Protein AF-A0A2N2LMQ1-F1 (afdb_monomer_lite)

Structure (mmCIF, N/CA/C/O backbone):
data_AF-A0A2N2LMQ1-F1
#
_entry.id   AF-A0A2N2LMQ1-F1
#
loop_
_atom_site.group_PDB
_atom_site.id
_atom_site.type_symbol
_atom_site.label_atom_id
_atom_site.label_alt_id
_atom_site.label_comp_id
_atom_site.label_asym_id
_atom_site.label_entity_id
_atom_site.label_seq_id
_atom_site.pdbx_PDB_ins_code
_atom_site.Cartn_x
_atom_site.Cartn_y
_atom_site.Cartn_z
_atom_site.occupancy
_atom_site.B_iso_or_equiv
_atom_site.auth_seq_id
_atom_site.auth_comp_id
_atom_site.auth_asym_id
_atom_site.auth_atom_id
_atom_site.pdbx_PDB_model_num
ATOM 1 N N . MET A 1 1 ? -24.322 35.063 45.915 1.00 39.62 1 MET A N 1
ATOM 2 C CA . MET A 1 1 ? -24.929 35.175 44.571 1.00 39.62 1 MET A CA 1
ATOM 3 C C . MET A 1 1 ? -24.412 34.003 43.742 1.00 39.62 1 MET A C 1
ATOM 5 O O . MET A 1 1 ? -23.255 34.006 43.350 1.00 39.62 1 MET A O 1
ATOM 9 N N . ALA A 1 2 ? -25.192 32.924 43.642 1.00 39.09 2 ALA A N 1
ATOM 10 C CA . ALA A 1 2 ? -24.767 31.671 43.017 1.00 39.09 2 ALA A CA 1
ATOM 11 C C . ALA A 1 2 ? -25.052 31.715 41.509 1.00 39.09 2 ALA A C 1
ATOM 13 O O . ALA A 1 2 ? -26.176 32.018 41.110 1.00 39.09 2 ALA A O 1
ATOM 14 N N . MET A 1 3 ? -24.047 31.432 40.676 1.00 36.31 3 MET A N 1
ATOM 15 C CA . MET A 1 3 ? -24.236 31.355 39.226 1.00 36.31 3 MET A CA 1
ATOM 16 C C . MET A 1 3 ? -25.095 30.137 38.842 1.00 36.31 3 MET A C 1
ATOM 18 O O . MET A 1 3 ? -24.883 29.044 39.379 1.00 36.31 3 MET A O 1
ATOM 22 N N . PRO A 1 4 ? -26.033 30.283 37.891 1.00 51.38 4 PRO A N 1
ATOM 23 C CA . PRO A 1 4 ? -26.848 29.179 37.412 1.00 51.38 4 PRO A CA 1
ATOM 24 C C . PRO A 1 4 ? -26.005 28.214 36.568 1.00 51.38 4 PRO A C 1
ATOM 26 O O . PRO A 1 4 ? -25.196 28.625 35.734 1.00 51.38 4 PRO A O 1
ATOM 29 N N . ARG A 1 5 ? -26.209 26.908 36.782 1.00 42.94 5 ARG A N 1
ATOM 30 C CA . ARG A 1 5 ? -25.594 25.819 36.007 1.00 42.94 5 ARG A CA 1
ATOM 31 C C . ARG A 1 5 ? -26.057 25.901 34.549 1.00 42.94 5 ARG A C 1
ATOM 33 O O . ARG A 1 5 ? -27.100 25.362 34.186 1.00 42.94 5 ARG A O 1
ATOM 40 N N . GLY A 1 6 ? -25.267 26.600 33.740 1.00 42.44 6 GLY A N 1
ATOM 41 C CA . GLY A 1 6 ? -25.426 26.723 32.299 1.00 42.44 6 GLY A CA 1
ATOM 42 C C . GLY A 1 6 ? -25.372 25.361 31.615 1.00 42.44 6 GLY A C 1
ATOM 43 O O . GLY A 1 6 ? -24.420 24.593 31.746 1.00 42.44 6 GLY A O 1
ATOM 44 N N . THR A 1 7 ? -26.437 25.079 30.883 1.00 53.28 7 THR A N 1
ATOM 45 C CA . THR A 1 7 ? -26.617 23.970 29.960 1.00 53.28 7 THR A CA 1
ATOM 46 C C . THR A 1 7 ? -25.524 23.990 28.890 1.00 53.28 7 THR A C 1
ATOM 48 O O . THR A 1 7 ? -25.423 24.917 28.090 1.00 53.28 7 THR A O 1
ATOM 51 N N . LEU A 1 8 ? -24.684 22.952 28.868 1.00 44.94 8 LEU A N 1
ATOM 52 C CA . LEU A 1 8 ? -23.662 22.789 27.834 1.00 44.94 8 LEU A CA 1
ATOM 53 C C . LEU A 1 8 ? -24.310 22.748 26.431 1.00 44.94 8 LEU A C 1
ATOM 55 O O . LEU A 1 8 ? -25.364 22.121 26.262 1.00 44.94 8 LEU A O 1
ATOM 59 N N . PRO A 1 9 ? -23.687 23.359 25.403 1.00 43.19 9 PRO A N 1
ATOM 60 C CA . PRO A 1 9 ? -24.222 23.397 24.046 1.00 43.19 9 PRO A CA 1
ATOM 61 C C . PRO A 1 9 ? -24.54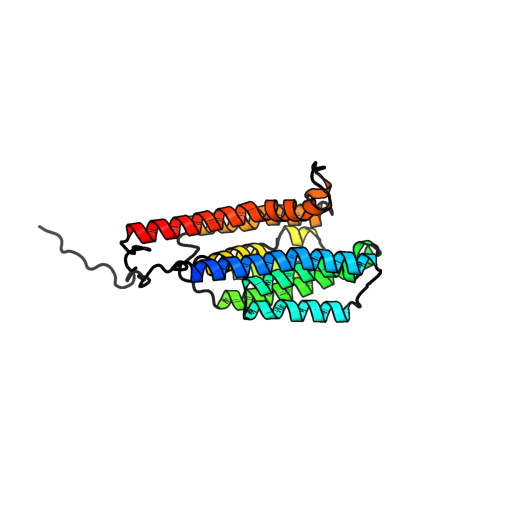0 22.001 23.494 1.00 43.19 9 PRO A C 1
ATOM 63 O O . PRO A 1 9 ? -23.696 21.104 23.454 1.00 43.19 9 PRO A O 1
ATOM 66 N N . ARG A 1 10 ? -25.755 21.848 22.957 1.00 49.38 10 ARG A N 1
ATOM 67 C CA . ARG A 1 10 ? -26.324 20.612 22.377 1.00 49.38 10 ARG A CA 1
ATOM 68 C C . ARG A 1 10 ? -25.488 19.982 21.241 1.00 49.38 10 ARG A C 1
ATOM 70 O O . ARG A 1 10 ? -25.758 18.850 20.848 1.00 49.38 10 ARG A O 1
ATOM 77 N N . ARG A 1 11 ? -24.470 20.688 20.727 1.00 45.06 11 ARG A N 1
ATOM 78 C CA . ARG A 1 11 ? -23.539 20.225 19.679 1.00 45.06 11 ARG A CA 1
ATOM 79 C C . ARG A 1 11 ? -22.426 19.292 20.176 1.00 45.06 11 ARG A C 1
ATOM 81 O O . ARG A 1 11 ? -21.803 18.641 19.348 1.00 45.06 11 ARG A O 1
ATOM 88 N N . TYR A 1 12 ? -22.242 19.140 21.489 1.00 43.81 12 TYR A N 1
ATOM 89 C CA . TYR A 1 12 ? -21.335 18.150 22.090 1.00 43.81 12 TYR A CA 1
ATOM 90 C C . TYR A 1 12 ? -22.097 16.989 22.739 1.00 43.81 12 TYR A C 1
ATOM 92 O O . TYR A 1 12 ? -21.730 16.488 23.802 1.00 43.81 12 TYR A O 1
ATOM 100 N N . ARG A 1 13 ? -23.174 16.509 22.099 1.00 42.56 13 ARG A N 1
ATOM 101 C CA . ARG A 1 13 ? -23.714 15.188 22.439 1.00 42.56 13 ARG A CA 1
ATOM 102 C C . ARG A 1 13 ? -22.699 14.153 21.962 1.00 42.56 13 ARG A C 1
ATOM 104 O O . ARG A 1 13 ? -22.744 13.694 20.825 1.00 42.56 13 ARG A O 1
ATOM 111 N N . ALA A 1 14 ? -21.742 13.875 22.844 1.00 45.28 14 ALA A N 1
ATOM 112 C CA . ALA A 1 14 ? -20.710 12.873 22.695 1.00 45.28 14 ALA A CA 1
ATOM 113 C C . ALA A 1 14 ? -21.329 11.610 22.099 1.00 45.28 14 ALA A C 1
ATOM 115 O O . ALA A 1 14 ? -22.209 10.984 22.698 1.00 45.28 14 ALA A O 1
ATOM 116 N N . TRP A 1 15 ? -20.884 11.267 20.895 1.00 44.03 15 TRP A N 1
ATOM 117 C CA . TRP A 1 15 ? -21.116 9.962 20.314 1.00 44.03 15 TRP A CA 1
ATOM 118 C C . TRP A 1 15 ? -20.578 8.929 21.311 1.00 44.03 15 TRP A C 1
ATOM 120 O O . TRP A 1 15 ? -19.372 8.750 21.451 1.00 44.03 15 TRP A O 1
ATOM 130 N N . ARG A 1 16 ? -21.477 8.310 22.084 1.00 41.66 16 ARG A N 1
ATOM 131 C CA . ARG A 1 16 ? -21.166 7.148 22.916 1.00 41.66 16 ARG A CA 1
ATOM 132 C C . ARG A 1 16 ? -21.384 5.917 22.038 1.00 41.66 16 ARG A C 1
ATOM 134 O O . ARG A 1 16 ? -22.543 5.553 21.820 1.00 41.66 16 ARG A O 1
ATOM 141 N N . PRO A 1 17 ? -20.332 5.263 21.515 1.00 45.66 17 PRO A N 1
ATOM 142 C CA . PRO A 1 17 ? -20.508 3.956 20.908 1.00 45.66 17 PRO A CA 1
ATOM 143 C C . PRO A 1 17 ? -21.077 3.023 21.978 1.00 45.66 17 PRO A C 1
ATOM 145 O O . PRO A 1 17 ? -20.541 2.914 23.081 1.00 45.66 17 PRO A O 1
ATOM 148 N N . LYS A 1 18 ? -22.207 2.384 21.664 1.00 47.41 18 LYS A N 1
ATOM 149 C CA . LYS A 1 18 ? -23.033 1.636 22.624 1.00 47.41 18 LYS A CA 1
ATOM 150 C C . LYS A 1 18 ? -22.366 0.378 23.209 1.00 47.41 18 LYS A C 1
ATOM 152 O O . LYS A 1 18 ? -23.005 -0.283 24.012 1.00 47.41 18 LYS A O 1
ATOM 157 N N . ARG A 1 19 ? -21.129 0.032 22.827 1.00 48.66 19 ARG A N 1
ATOM 158 C CA . ARG A 1 19 ? -20.250 -1.004 23.417 1.00 48.66 19 ARG A CA 1
ATOM 159 C C . ARG A 1 19 ? -18.901 -0.953 22.684 1.00 48.66 19 ARG A C 1
ATOM 161 O O . ARG A 1 19 ? -18.910 -0.848 21.460 1.00 48.66 19 ARG A O 1
ATOM 168 N N . SER A 1 20 ? -17.782 -1.070 23.397 1.00 49.16 20 SER A N 1
ATOM 169 C CA . SER A 1 20 ? -16.502 -1.464 22.789 1.00 49.16 20 SER A CA 1
ATOM 170 C C . SER A 1 20 ? -16.582 -2.945 22.414 1.00 49.16 20 SER A C 1
ATOM 172 O O . SER A 1 20 ? -17.116 -3.768 23.172 1.00 49.16 20 SER A O 1
ATOM 174 N N . GLN A 1 21 ? -16.154 -3.295 21.205 1.00 61.69 21 GLN A N 1
ATOM 175 C CA . GLN A 1 21 ? -16.404 -4.625 20.636 1.00 61.69 21 GLN A CA 1
ATOM 176 C C . GLN A 1 21 ? -15.192 -5.146 19.871 1.00 61.69 21 GLN A C 1
ATOM 178 O O . GLN A 1 21 ? -15.259 -5.426 18.676 1.00 61.69 21 GLN A O 1
ATOM 183 N N . PHE A 1 22 ? -14.083 -5.299 20.590 1.00 64.69 22 PHE A N 1
ATOM 184 C CA . PHE A 1 22 ? -13.036 -6.229 20.176 1.00 64.69 22 PHE A CA 1
ATOM 185 C C . PHE A 1 22 ? -13.638 -7.621 19.913 1.00 64.69 22 PHE A C 1
ATOM 187 O O . PHE A 1 22 ? -14.673 -7.936 20.513 1.00 64.69 22 PHE A O 1
ATOM 194 N N . PRO A 1 23 ? -13.017 -8.453 19.054 1.00 69.38 23 PRO A N 1
ATOM 195 C CA . PRO A 1 23 ? -13.392 -9.854 18.888 1.00 69.38 23 PRO A CA 1
ATOM 196 C C . PRO A 1 23 ? -13.606 -10.503 20.263 1.00 69.38 23 PRO A C 1
ATOM 198 O O . PRO A 1 23 ? -12.702 -10.499 21.103 1.00 69.38 23 PRO A O 1
ATOM 201 N N . ARG A 1 24 ? -14.831 -10.977 20.528 1.00 69.25 24 ARG A N 1
ATOM 202 C CA . ARG A 1 24 ? -15.208 -11.568 21.820 1.00 69.25 24 ARG A CA 1
ATOM 203 C C . ARG A 1 24 ? -15.210 -13.084 21.716 1.00 69.25 24 ARG A C 1
ATOM 205 O O . ARG A 1 24 ? -15.784 -13.641 20.781 1.00 69.25 24 ARG A O 1
ATOM 212 N N . GLY A 1 25 ? -14.602 -13.727 22.706 1.00 72.38 25 GLY A N 1
ATOM 213 C CA . GLY A 1 25 ? -14.515 -15.178 22.791 1.00 72.38 25 GLY A CA 1
ATOM 214 C C . GLY A 1 25 ? -13.516 -15.795 21.811 1.00 72.38 25 GLY A C 1
ATOM 215 O O . GLY A 1 25 ? -13.051 -15.170 20.855 1.00 72.38 25 GLY A O 1
ATOM 216 N N . PHE A 1 26 ? -13.199 -17.061 22.064 1.00 77.25 26 PHE A N 1
ATOM 217 C CA . PHE A 1 26 ? -12.217 -17.834 21.307 1.00 77.25 26 PHE A CA 1
ATOM 218 C C . PHE A 1 26 ? -12.509 -17.859 19.799 1.00 77.25 26 PHE A C 1
ATOM 220 O O . PHE A 1 26 ? -11.610 -17.634 18.999 1.00 77.25 26 PHE A O 1
ATOM 227 N N . ARG A 1 27 ? -13.777 -18.038 19.396 1.00 81.38 27 ARG A N 1
ATOM 228 C CA . ARG A 1 27 ? -14.176 -18.150 17.978 1.00 81.38 27 ARG A CA 1
ATOM 229 C C . ARG A 1 27 ? -13.841 -16.908 17.147 1.00 81.38 27 ARG A C 1
ATOM 231 O O . ARG A 1 27 ? -13.409 -17.036 16.007 1.00 81.38 27 ARG A O 1
ATOM 238 N N . ALA A 1 28 ? -14.029 -15.711 17.702 1.00 81.06 28 ALA A N 1
ATOM 239 C CA . ALA A 1 28 ? -13.753 -14.474 16.977 1.00 81.06 28 ALA A CA 1
ATOM 240 C C . ALA A 1 28 ? -12.240 -14.255 16.797 1.00 81.06 28 ALA A C 1
ATOM 242 O O . ALA A 1 28 ? -11.802 -13.821 15.734 1.00 81.06 28 ALA A O 1
ATOM 243 N N . TRP A 1 29 ? -11.442 -14.610 17.809 1.00 84.25 29 TRP A N 1
ATOM 244 C CA . TRP A 1 29 ? -9.980 -14.598 17.719 1.00 84.25 29 TRP A CA 1
ATOM 245 C C . TRP A 1 29 ? -9.434 -15.679 16.794 1.00 84.25 29 TRP A C 1
ATOM 247 O O . TRP A 1 29 ? -8.528 -15.392 16.018 1.00 84.25 29 TRP A O 1
ATOM 257 N N . ALA A 1 30 ? -10.022 -16.876 16.817 1.00 85.50 30 ALA A N 1
ATOM 258 C CA . ALA A 1 30 ? -9.693 -17.948 15.889 1.00 85.50 30 ALA A CA 1
ATOM 259 C C . ALA A 1 30 ? -9.911 -17.495 14.440 1.00 85.50 30 ALA A C 1
ATOM 261 O O . ALA A 1 30 ? -9.013 -17.649 13.626 1.00 85.50 30 ALA A O 1
ATOM 262 N N . LEU A 1 31 ? -11.033 -16.831 14.132 1.00 86.56 31 LEU A N 1
ATOM 263 C CA . LEU A 1 31 ? -11.287 -16.297 12.790 1.00 86.56 31 LEU A CA 1
ATOM 264 C C . LEU A 1 31 ? -10.241 -15.257 12.361 1.00 86.56 31 LEU A C 1
ATOM 266 O O . LEU A 1 31 ? -9.763 -15.301 11.230 1.00 86.56 31 LEU A O 1
ATOM 270 N N . VAL A 1 32 ? -9.886 -14.318 13.244 1.00 86.88 32 VAL A N 1
ATOM 271 C CA . VAL A 1 32 ? -8.835 -13.327 12.960 1.00 86.88 32 VAL A CA 1
ATOM 272 C C . VAL A 1 32 ? -7.504 -14.029 12.686 1.00 86.88 32 VAL A C 1
ATOM 274 O O . VAL A 1 32 ? -6.871 -13.739 11.675 1.00 86.88 32 VAL A O 1
ATOM 277 N N . ALA A 1 33 ? -7.115 -14.981 13.538 1.00 88.25 33 ALA A N 1
ATOM 278 C CA . ALA A 1 33 ? -5.894 -15.759 13.367 1.00 88.25 33 ALA A CA 1
ATOM 279 C C . ALA A 1 33 ? -5.897 -16.524 12.037 1.00 88.25 33 ALA A C 1
ATOM 281 O O . ALA A 1 33 ? -4.954 -16.384 11.269 1.00 88.25 33 ALA A O 1
ATOM 282 N N . THR A 1 34 ? -6.983 -17.231 11.707 1.00 89.62 34 THR A N 1
ATOM 283 C CA . THR A 1 34 ? -7.129 -17.947 10.433 1.00 89.62 34 THR A CA 1
ATOM 284 C C . THR A 1 34 ? -6.954 -17.018 9.234 1.00 89.62 34 THR A C 1
ATOM 286 O O . THR A 1 34 ? -6.239 -17.375 8.304 1.00 89.62 34 THR A O 1
ATOM 289 N N . ARG A 1 35 ? -7.545 -15.815 9.248 1.00 89.44 35 ARG A N 1
ATOM 290 C CA . ARG A 1 35 ? -7.379 -14.840 8.154 1.00 89.44 35 ARG A CA 1
ATOM 291 C C . ARG A 1 35 ? -5.916 -14.436 7.973 1.00 89.44 35 ARG A C 1
ATOM 293 O O . ARG A 1 35 ? -5.414 -14.489 6.855 1.00 89.44 35 ARG A O 1
ATOM 300 N N . PHE A 1 36 ? -5.219 -14.098 9.059 1.00 89.06 36 PHE A N 1
ATOM 301 C CA . PHE A 1 36 ? -3.792 -13.769 8.994 1.00 89.06 36 PHE A CA 1
ATOM 302 C C . PHE A 1 36 ? -2.939 -14.959 8.548 1.00 89.06 36 PHE A C 1
ATOM 304 O O . PHE A 1 36 ? -2.043 -14.780 7.731 1.00 89.06 36 PHE A O 1
ATOM 311 N N . THR A 1 37 ? -3.229 -16.172 9.022 1.00 89.19 37 THR A N 1
ATOM 312 C CA . THR A 1 37 ? -2.523 -17.386 8.591 1.00 89.19 37 THR A CA 1
ATOM 313 C C . THR A 1 37 ? -2.699 -17.635 7.098 1.00 89.19 37 THR A C 1
ATOM 315 O O . THR A 1 37 ? -1.714 -17.896 6.418 1.00 89.19 37 THR A O 1
ATOM 318 N N . LEU A 1 38 ? -3.921 -17.520 6.568 1.00 90.00 38 LEU A N 1
ATOM 319 C CA . LEU A 1 38 ? -4.181 -17.697 5.137 1.00 90.00 38 LEU A CA 1
ATOM 320 C C . LEU A 1 38 ? -3.455 -16.649 4.294 1.00 90.00 38 LEU A C 1
ATOM 322 O O . LEU A 1 38 ? -2.883 -16.996 3.267 1.00 90.00 38 LEU A O 1
ATOM 326 N N . VAL A 1 39 ? -3.430 -15.395 4.749 1.00 88.69 39 VAL A N 1
ATOM 327 C CA . VAL A 1 39 ? -2.647 -14.333 4.109 1.00 88.69 39 VAL A CA 1
ATOM 328 C C . VAL A 1 39 ? -1.165 -14.688 4.108 1.00 88.69 39 VAL A C 1
ATOM 330 O O . VAL A 1 39 ? -0.564 -14.713 3.048 1.00 88.69 39 VAL A O 1
ATOM 333 N N . ILE A 1 40 ? -0.576 -15.021 5.258 1.00 87.31 40 ILE A N 1
ATOM 334 C CA . ILE A 1 40 ? 0.853 -15.361 5.353 1.00 87.31 40 ILE A CA 1
ATOM 335 C C . ILE A 1 40 ? 1.194 -16.555 4.455 1.00 87.31 40 ILE A C 1
ATOM 337 O O . ILE A 1 40 ? 2.200 -16.527 3.750 1.00 87.31 40 ILE A O 1
ATOM 341 N N . MET A 1 41 ? 0.340 -17.582 4.442 1.00 87.50 41 MET A N 1
ATOM 342 C CA . MET A 1 41 ? 0.492 -18.728 3.548 1.00 87.50 41 MET A CA 1
ATOM 343 C C . MET A 1 41 ? 0.437 -18.307 2.081 1.00 87.50 41 MET A C 1
ATOM 345 O O . MET A 1 41 ? 1.270 -18.765 1.310 1.00 87.50 41 MET A O 1
ATOM 349 N N . LEU A 1 42 ? -0.485 -17.419 1.697 1.00 88.06 42 LEU A N 1
ATOM 350 C CA . LEU A 1 42 ? -0.553 -16.866 0.344 1.00 88.06 42 LEU A CA 1
ATOM 351 C C . LEU A 1 42 ? 0.746 -16.143 -0.035 1.00 88.06 42 LEU A C 1
ATOM 353 O O . LEU A 1 42 ? 1.254 -16.403 -1.120 1.00 88.06 42 LEU A O 1
ATOM 357 N N . LEU A 1 43 ? 1.298 -15.299 0.848 1.00 85.38 43 LEU A N 1
ATOM 358 C CA . LEU A 1 43 ? 2.552 -14.577 0.578 1.00 85.38 43 LEU A CA 1
ATOM 359 C C . LEU A 1 43 ? 3.706 -15.566 0.346 1.00 85.38 43 LEU A C 1
ATOM 361 O O . LEU A 1 43 ? 4.389 -15.522 -0.672 1.00 85.38 43 LEU A O 1
ATOM 365 N N . ILE A 1 44 ? 3.891 -16.514 1.273 1.00 85.38 44 ILE A N 1
ATOM 366 C CA . ILE A 1 44 ? 5.012 -17.463 1.230 1.00 85.38 44 ILE A CA 1
ATOM 367 C C . ILE A 1 44 ? 4.873 -18.424 0.049 1.00 85.38 44 ILE A C 1
ATOM 369 O O . ILE A 1 44 ? 5.826 -18.632 -0.697 1.00 85.38 44 ILE A O 1
ATOM 373 N N . VAL A 1 45 ? 3.705 -19.047 -0.114 1.00 87.50 45 VAL A N 1
ATOM 374 C CA . VAL A 1 45 ? 3.477 -20.037 -1.174 1.00 87.50 45 VAL A CA 1
ATOM 375 C C . VAL A 1 45 ? 3.475 -19.360 -2.539 1.00 87.50 45 VAL A C 1
ATOM 377 O O . VAL A 1 45 ? 4.070 -19.891 -3.472 1.00 87.50 45 VAL A O 1
ATOM 380 N N . GLY A 1 46 ? 2.858 -18.185 -2.651 1.00 86.88 46 GLY A N 1
ATOM 381 C CA . GLY A 1 46 ? 2.813 -17.416 -3.886 1.00 86.88 46 GLY A CA 1
ATOM 382 C C . GLY A 1 46 ? 4.205 -17.018 -4.375 1.00 86.88 46 GLY A C 1
ATOM 383 O O . GLY A 1 46 ? 4.535 -17.310 -5.522 1.00 86.88 46 GLY A O 1
ATOM 384 N N . ASP A 1 47 ? 5.065 -16.501 -3.489 1.00 85.19 47 ASP A N 1
ATOM 385 C CA . ASP A 1 47 ? 6.467 -16.203 -3.817 1.00 85.19 47 ASP A CA 1
ATOM 386 C C . ASP A 1 47 ? 7.219 -17.440 -4.319 1.00 85.19 47 ASP A C 1
ATOM 388 O O . ASP A 1 47 ? 7.959 -17.379 -5.303 1.00 85.19 47 ASP A O 1
ATOM 392 N N . ARG A 1 48 ? 7.010 -18.595 -3.677 1.00 85.50 48 ARG A N 1
ATOM 393 C CA . ARG A 1 48 ? 7.661 -19.855 -4.068 1.00 85.50 48 ARG A CA 1
ATOM 394 C C . ARG A 1 48 ? 7.177 -20.358 -5.422 1.00 85.50 48 ARG A C 1
ATOM 396 O O . ARG A 1 48 ? 7.994 -20.829 -6.210 1.00 85.50 48 ARG A O 1
ATOM 403 N N . ILE A 1 49 ? 5.878 -20.256 -5.693 1.00 87.19 49 ILE A N 1
ATOM 404 C CA . ILE A 1 49 ? 5.301 -20.635 -6.983 1.00 87.19 49 ILE A CA 1
ATOM 405 C C . ILE A 1 49 ? 5.813 -19.694 -8.074 1.00 87.19 49 ILE A C 1
ATOM 407 O O . ILE A 1 49 ? 6.306 -20.176 -9.089 1.00 87.19 49 ILE A O 1
ATOM 411 N N . ALA A 1 50 ? 5.762 -18.377 -7.863 1.00 85.38 50 ALA A N 1
ATOM 412 C CA . ALA A 1 50 ? 6.225 -17.398 -8.843 1.00 85.38 50 ALA A CA 1
ATOM 413 C C . ALA A 1 50 ? 7.716 -17.589 -9.172 1.00 85.38 50 ALA A C 1
ATOM 415 O O . ALA A 1 50 ? 8.083 -17.665 -10.347 1.00 85.38 50 ALA A O 1
ATOM 416 N N . ALA A 1 51 ? 8.565 -17.759 -8.154 1.00 82.19 51 ALA A N 1
ATOM 417 C CA . ALA A 1 51 ? 9.989 -18.030 -8.343 1.00 82.19 51 ALA A CA 1
ATOM 418 C C . ALA A 1 51 ? 10.240 -19.375 -9.049 1.00 82.19 51 ALA A C 1
ATOM 420 O O . ALA A 1 51 ? 11.071 -19.451 -9.953 1.00 82.19 51 ALA A O 1
ATOM 421 N N . GLY A 1 52 ? 9.509 -20.428 -8.667 1.00 85.12 52 GLY A N 1
ATOM 422 C CA . GLY A 1 52 ? 9.629 -21.760 -9.264 1.00 85.12 52 GLY A CA 1
ATOM 423 C C . GLY A 1 52 ? 9.177 -21.820 -10.725 1.00 85.12 52 GLY A C 1
ATOM 424 O O . GLY A 1 52 ? 9.816 -22.481 -11.535 1.00 85.12 52 GLY A O 1
ATOM 425 N N . LEU A 1 53 ? 8.111 -21.106 -11.086 1.00 86.69 53 LEU A N 1
ATOM 426 C CA . LEU A 1 53 ? 7.672 -20.987 -12.478 1.00 86.69 53 LEU A CA 1
ATOM 427 C C . LEU A 1 53 ? 8.703 -20.213 -13.306 1.00 86.69 53 LEU A C 1
ATOM 429 O O . LEU A 1 53 ? 9.085 -20.647 -14.391 1.00 86.69 53 LEU A O 1
ATOM 433 N N . THR A 1 54 ? 9.208 -1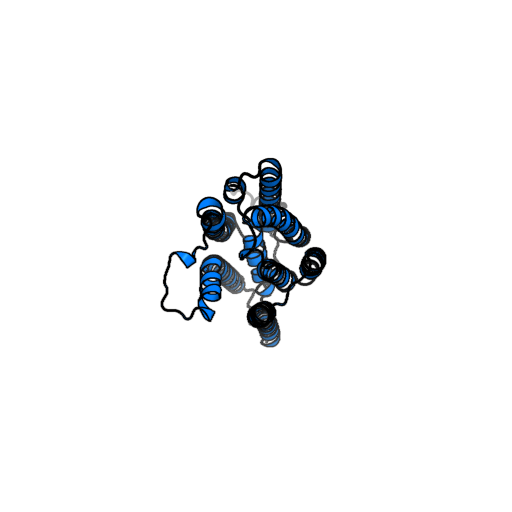9.102 -12.769 1.00 83.56 54 THR A N 1
ATOM 434 C CA . THR A 1 54 ? 10.200 -18.267 -13.462 1.00 83.56 54 THR A CA 1
ATOM 435 C C . THR A 1 54 ? 11.504 -19.031 -13.710 1.00 83.56 54 THR A C 1
ATOM 437 O O . THR A 1 54 ? 12.060 -18.955 -14.803 1.00 83.56 54 THR A O 1
ATOM 440 N N . SER A 1 55 ? 11.972 -19.840 -12.749 1.00 83.94 55 SER A N 1
ATOM 441 C CA . SER A 1 55 ? 13.180 -20.665 -12.927 1.00 83.94 55 SER A CA 1
ATOM 442 C C . SER A 1 55 ? 13.017 -21.778 -13.969 1.00 83.94 55 SER A C 1
ATOM 444 O O . SER A 1 55 ? 14.007 -22.236 -14.534 1.00 83.94 55 SER A O 1
ATOM 446 N N . GLN A 1 56 ? 11.779 -22.171 -14.279 1.00 89.69 56 GLN A N 1
ATOM 447 C CA . GLN A 1 56 ? 11.440 -23.089 -15.372 1.00 89.69 56 GLN A CA 1
ATOM 448 C C . GLN A 1 56 ? 11.286 -22.377 -16.729 1.00 89.69 56 GLN A C 1
ATOM 450 O O . GLN A 1 56 ? 10.895 -23.002 -17.713 1.00 89.69 56 GLN A O 1
ATOM 455 N N . GLY A 1 57 ? 11.582 -21.075 -16.800 1.00 86.19 57 GLY A N 1
ATOM 456 C CA . GLY A 1 57 ? 11.453 -20.268 -18.013 1.00 86.19 57 GLY A CA 1
ATOM 457 C C . GLY A 1 57 ? 10.021 -19.823 -18.313 1.00 86.19 57 GLY A C 1
ATOM 458 O O . GLY A 1 57 ? 9.749 -19.367 -19.425 1.00 86.19 57 GLY A O 1
ATOM 459 N N . TRP A 1 58 ? 9.100 -19.951 -17.352 1.00 87.62 58 TRP A N 1
ATOM 460 C CA . TRP A 1 58 ? 7.733 -19.476 -17.523 1.00 87.62 58 TRP A CA 1
ATOM 461 C C . TRP A 1 58 ? 7.704 -17.951 -17.620 1.00 87.62 58 TRP A C 1
ATOM 463 O O . TRP A 1 58 ? 8.276 -17.249 -16.786 1.00 87.62 58 TRP A O 1
ATOM 473 N N . ARG A 1 59 ? 7.018 -17.446 -18.645 1.00 90.56 59 ARG A N 1
ATOM 474 C CA . ARG A 1 59 ? 6.844 -16.018 -18.908 1.00 90.56 59 ARG A CA 1
ATOM 475 C C . ARG A 1 59 ? 5.404 -15.757 -19.316 1.00 90.56 59 ARG A C 1
ATOM 477 O O . ARG A 1 59 ? 4.792 -16.587 -19.988 1.00 90.56 59 ARG A O 1
ATOM 484 N N . MET A 1 60 ? 4.888 -14.595 -18.940 1.00 91.38 60 MET A N 1
ATOM 485 C CA . MET A 1 60 ? 3.570 -14.132 -19.368 1.00 91.38 60 MET A CA 1
ATOM 486 C C . MET A 1 60 ? 3.704 -13.021 -20.401 1.00 91.38 60 MET A C 1
ATOM 488 O O . MET A 1 60 ? 4.660 -12.245 -20.379 1.00 91.38 60 MET A O 1
ATOM 492 N N . ASP A 1 61 ? 2.725 -12.915 -21.296 1.00 93.25 61 ASP A N 1
ATOM 493 C CA . ASP A 1 61 ? 2.581 -11.714 -22.104 1.00 93.25 61 ASP A CA 1
ATOM 494 C C . ASP A 1 61 ? 2.069 -10.547 -21.246 1.00 93.25 61 ASP A C 1
ATOM 496 O O . ASP A 1 61 ? 1.360 -10.726 -20.252 1.00 93.25 61 ASP A O 1
ATOM 500 N N . GLN A 1 62 ? 2.414 -9.325 -21.649 1.00 93.00 62 GLN A N 1
ATOM 501 C CA . GLN A 1 62 ? 2.054 -8.118 -20.907 1.00 93.00 62 GLN A CA 1
ATOM 502 C C . GLN A 1 62 ? 0.534 -7.930 -20.774 1.00 93.00 62 GLN A C 1
ATOM 504 O O . GLN A 1 62 ? 0.072 -7.438 -19.747 1.00 93.00 62 GLN A O 1
ATOM 509 N N . GLY A 1 63 ? -0.256 -8.347 -21.768 1.00 95.06 63 GLY A N 1
ATOM 510 C CA . GLY A 1 63 ? -1.715 -8.250 -21.724 1.00 95.06 63 GLY A CA 1
ATOM 511 C C . GLY A 1 63 ? -2.320 -9.153 -20.651 1.00 95.06 63 GLY A C 1
ATOM 512 O O . GLY A 1 63 ? -3.146 -8.701 -19.854 1.00 95.06 63 GLY A O 1
ATOM 513 N N . ALA A 1 64 ? -1.870 -10.404 -20.569 1.00 95.12 64 ALA A N 1
ATOM 514 C CA . ALA A 1 64 ? -2.289 -11.328 -19.523 1.00 95.12 64 ALA A CA 1
ATOM 515 C C . ALA A 1 64 ? -1.896 -10.824 -18.128 1.00 95.12 64 ALA A C 1
ATOM 517 O O . ALA A 1 64 ? -2.711 -10.893 -17.208 1.00 95.12 64 ALA A O 1
ATOM 518 N N . VAL A 1 65 ? -0.702 -10.243 -17.974 1.00 95.62 65 VAL A N 1
ATOM 519 C CA . VAL A 1 65 ? -0.280 -9.621 -16.709 1.00 95.62 65 VAL A CA 1
ATOM 520 C C . VAL A 1 65 ? -1.204 -8.466 -16.313 1.00 95.62 65 VAL A C 1
ATOM 522 O O . VAL A 1 65 ? -1.644 -8.417 -15.165 1.00 95.62 65 VAL A O 1
ATOM 525 N N . VAL A 1 66 ? -1.570 -7.578 -17.250 1.00 97.31 66 VAL A N 1
ATOM 526 C CA . VAL A 1 66 ? -2.545 -6.498 -16.993 1.00 97.31 66 VAL A CA 1
ATOM 527 C C . VAL A 1 66 ? -3.864 -7.074 -16.481 1.00 97.31 66 VAL A C 1
ATOM 529 O O . VAL A 1 66 ? -4.393 -6.604 -15.473 1.00 97.31 66 VAL A O 1
ATOM 532 N N . VAL A 1 67 ? -4.395 -8.102 -17.150 1.00 97.50 67 VAL A N 1
ATOM 533 C CA . VAL A 1 67 ? -5.653 -8.747 -16.747 1.00 97.50 67 VAL A CA 1
ATOM 534 C C . VAL A 1 67 ? -5.534 -9.317 -15.338 1.00 97.50 67 VAL A C 1
ATOM 536 O O . VAL A 1 67 ? -6.409 -9.069 -14.508 1.00 97.50 67 VAL A O 1
ATOM 539 N N . VAL A 1 68 ? -4.445 -10.027 -15.038 1.00 96.56 68 VAL A N 1
ATOM 540 C CA . VAL A 1 68 ? -4.210 -10.589 -13.706 1.00 96.56 68 VAL A CA 1
ATOM 541 C C . VAL A 1 68 ? -4.129 -9.477 -12.655 1.00 96.56 68 VAL A C 1
ATOM 543 O O . VAL A 1 68 ? -4.856 -9.566 -11.670 1.00 96.56 68 VAL A O 1
ATOM 546 N N . ARG A 1 69 ? -3.363 -8.399 -12.883 1.00 97.12 69 ARG A N 1
ATOM 547 C CA . ARG A 1 69 ? -3.252 -7.253 -11.954 1.00 97.12 69 ARG A CA 1
ATOM 548 C C . ARG A 1 69 ? -4.582 -6.551 -11.702 1.00 97.12 69 ARG A C 1
ATOM 550 O O . ARG A 1 69 ? -4.908 -6.216 -10.563 1.00 97.12 69 ARG A O 1
ATOM 557 N N . VAL A 1 70 ? -5.383 -6.349 -12.746 1.00 97.69 70 VAL A N 1
ATOM 558 C CA . VAL A 1 70 ? -6.710 -5.739 -12.610 1.00 97.69 70 VAL A CA 1
ATOM 559 C C . VAL A 1 70 ? -7.633 -6.648 -11.804 1.00 97.69 70 VAL A C 1
ATOM 561 O O . VAL A 1 70 ? -8.259 -6.191 -10.848 1.00 97.69 70 VAL A O 1
ATOM 564 N N . LEU A 1 71 ? -7.704 -7.935 -12.151 1.00 97.81 71 LEU A N 1
ATOM 565 C CA . LEU A 1 71 ? -8.595 -8.885 -11.487 1.00 97.81 71 LEU A CA 1
ATOM 566 C C . LEU A 1 71 ? -8.221 -9.107 -10.021 1.00 97.81 71 LEU A C 1
ATOM 568 O O . LEU A 1 71 ? -9.117 -9.200 -9.183 1.00 97.81 71 LEU A O 1
ATOM 572 N N . THR A 1 72 ? -6.930 -9.158 -9.690 1.00 96.62 72 THR A N 1
ATOM 573 C CA . THR A 1 72 ? -6.453 -9.388 -8.317 1.00 96.62 72 THR A CA 1
ATOM 574 C C . THR A 1 72 ? -6.630 -8.168 -7.416 1.00 96.62 72 THR A C 1
ATOM 576 O O . THR A 1 72 ? -6.766 -8.333 -6.204 1.00 96.62 72 THR A O 1
ATOM 579 N N . ALA A 1 73 ? -6.752 -6.963 -7.984 1.00 97.88 73 ALA A N 1
ATOM 580 C CA . ALA A 1 73 ? -7.101 -5.756 -7.237 1.00 97.88 73 ALA A CA 1
ATOM 581 C C . ALA A 1 73 ? -8.582 -5.706 -6.812 1.00 97.88 73 ALA A C 1
ATOM 583 O O . ALA A 1 73 ? -8.894 -5.198 -5.730 1.00 97.88 73 ALA A O 1
ATOM 584 N N . LEU A 1 74 ? -9.509 -6.254 -7.611 1.00 98.12 74 LEU A N 1
ATOM 585 C CA . LEU A 1 74 ? -10.959 -6.191 -7.351 1.00 98.12 74 LEU A CA 1
ATOM 586 C C . LEU A 1 74 ? -11.412 -6.817 -6.015 1.00 98.12 74 LEU A C 1
ATOM 588 O O . LEU A 1 74 ? -12.278 -6.220 -5.363 1.00 98.12 74 LEU A O 1
ATOM 592 N N . PRO A 1 75 ? -10.857 -7.955 -5.543 1.00 97.38 75 PRO A N 1
ATOM 593 C CA . PRO A 1 75 ? -11.145 -8.506 -4.221 1.00 97.38 75 PRO A CA 1
ATOM 594 C C . PRO A 1 75 ? -11.038 -7.498 -3.073 1.00 97.38 75 PRO A C 1
ATOM 596 O O . PRO A 1 75 ? -11.789 -7.621 -2.102 1.00 97.38 75 PRO A O 1
ATOM 599 N N . THR A 1 76 ? -10.202 -6.459 -3.200 1.00 98.06 76 THR A N 1
ATOM 600 C CA . THR A 1 76 ? -10.076 -5.361 -2.223 1.00 98.06 76 THR A CA 1
ATOM 601 C C . THR A 1 76 ? -11.427 -4.719 -1.897 1.00 98.06 76 THR A C 1
ATOM 603 O O . THR A 1 76 ? -11.685 -4.353 -0.750 1.00 98.06 76 THR A O 1
ATOM 606 N N . LEU A 1 77 ? -12.350 -4.650 -2.865 1.00 97.38 77 LEU A N 1
ATOM 607 C CA . LEU A 1 77 ? -13.688 -4.076 -2.681 1.00 97.38 77 LEU A CA 1
ATOM 608 C C . LEU A 1 77 ? -14.528 -4.811 -1.629 1.00 97.38 77 LEU A C 1
ATOM 610 O O . LEU A 1 77 ? -15.387 -4.200 -0.982 1.00 97.38 77 LEU A O 1
ATOM 614 N N . ARG A 1 78 ? -14.310 -6.124 -1.481 1.00 95.19 78 ARG A N 1
ATOM 615 C CA . ARG A 1 78 ? -15.075 -6.995 -0.578 1.00 95.19 78 ARG A CA 1
ATOM 616 C C . ARG A 1 78 ? -14.275 -7.424 0.644 1.00 95.19 78 ARG A C 1
ATOM 618 O O . ARG A 1 78 ? -14.849 -7.484 1.737 1.00 95.19 78 ARG A O 1
ATOM 625 N N . PHE A 1 79 ? -12.991 -7.703 0.446 1.00 95.00 79 PHE A N 1
ATOM 626 C CA . PHE A 1 79 ? -12.025 -8.169 1.434 1.00 95.00 79 PHE A CA 1
ATOM 627 C C . PHE A 1 79 ? -10.826 -7.205 1.440 1.00 95.00 79 PHE A C 1
ATOM 629 O O . PHE A 1 79 ? -9.809 -7.491 0.816 1.00 95.00 79 PHE A O 1
ATOM 636 N N . PRO A 1 80 ? -10.935 -6.036 2.106 1.00 95.75 80 PRO A N 1
ATOM 637 C CA . PRO A 1 80 ? -9.947 -4.964 1.969 1.00 95.75 80 PRO A CA 1
ATOM 638 C C . PRO A 1 80 ? -8.519 -5.339 2.357 1.00 95.75 80 PRO A C 1
ATOM 640 O O . PRO A 1 80 ? -7.589 -4.817 1.765 1.00 95.75 80 PRO A O 1
ATOM 643 N N . LEU A 1 81 ? -8.338 -6.219 3.347 1.00 94.75 81 LEU A N 1
ATOM 644 C CA . LEU A 1 81 ? -7.007 -6.655 3.765 1.00 94.75 81 LEU A CA 1
ATOM 645 C C . LEU A 1 81 ? -6.438 -7.678 2.778 1.00 94.75 81 LEU A C 1
ATOM 647 O O . LEU A 1 81 ? -5.383 -7.455 2.199 1.00 94.75 81 LEU A O 1
ATOM 651 N N . GLU A 1 82 ? -7.146 -8.789 2.581 1.00 94.25 82 GLU A N 1
ATOM 652 C CA . GLU A 1 82 ? -6.679 -9.908 1.760 1.00 94.25 82 GLU A CA 1
ATOM 653 C C . GLU A 1 82 ? -6.536 -9.522 0.295 1.00 94.25 82 GLU A C 1
ATOM 655 O O . GLU A 1 82 ? -5.537 -9.850 -0.331 1.00 94.25 82 GLU A O 1
ATOM 660 N N . GLY A 1 83 ? -7.529 -8.812 -0.242 1.00 96.00 83 GLY A N 1
ATOM 661 C CA . GLY A 1 83 ? -7.527 -8.393 -1.635 1.00 96.00 83 GLY A CA 1
ATOM 662 C C . GLY A 1 83 ? -6.424 -7.390 -1.934 1.00 96.00 83 GLY A C 1
ATOM 663 O O . GLY A 1 83 ? -5.769 -7.509 -2.962 1.00 96.00 83 GLY A O 1
ATOM 664 N N . PHE A 1 84 ? -6.167 -6.451 -1.019 1.00 97.06 84 PHE A N 1
ATOM 665 C CA . PHE A 1 84 ? -5.102 -5.476 -1.229 1.00 97.06 84 PHE A CA 1
ATOM 666 C C . PHE A 1 84 ? -3.723 -6.124 -1.125 1.00 97.06 84 PHE A C 1
ATOM 668 O O . PHE A 1 84 ? -2.870 -5.860 -1.960 1.00 97.06 84 PHE A O 1
ATOM 675 N N . LEU A 1 85 ? -3.518 -7.030 -0.162 1.00 95.00 85 LEU A N 1
ATOM 676 C CA . LEU A 1 85 ? -2.273 -7.796 -0.076 1.00 95.00 85 LEU A CA 1
ATOM 677 C C . LEU A 1 85 ? -2.055 -8.680 -1.306 1.00 95.00 85 LEU A C 1
ATOM 679 O O . LEU A 1 85 ? -0.956 -8.691 -1.840 1.00 95.00 85 LEU A O 1
ATOM 683 N N . LEU A 1 86 ? -3.094 -9.358 -1.805 1.00 95.00 86 LEU A N 1
ATOM 684 C CA . LEU A 1 86 ? -3.001 -10.117 -3.054 1.00 95.00 86 LEU A CA 1
ATOM 685 C C . LEU A 1 86 ? -2.607 -9.217 -4.236 1.00 95.00 86 LEU A C 1
ATOM 687 O O . LEU A 1 86 ? -1.785 -9.619 -5.052 1.00 95.00 86 LEU A O 1
ATOM 691 N N . ALA A 1 87 ? -3.167 -8.008 -4.327 1.00 96.56 87 ALA A N 1
ATOM 692 C CA . ALA A 1 87 ? -2.816 -7.058 -5.378 1.00 96.56 87 ALA A CA 1
ATOM 693 C C . ALA A 1 87 ? -1.340 -6.629 -5.309 1.00 96.56 87 ALA A C 1
ATOM 695 O O . ALA A 1 87 ? -0.680 -6.604 -6.342 1.00 96.56 87 ALA A O 1
ATOM 696 N N . LEU A 1 88 ? -0.822 -6.347 -4.106 1.00 94.31 88 LEU A N 1
ATOM 697 C CA . LEU A 1 88 ? 0.589 -5.992 -3.886 1.00 94.31 88 LEU A CA 1
ATOM 698 C C . LEU A 1 88 ? 1.545 -7.150 -4.202 1.00 94.31 88 LEU A C 1
ATOM 700 O O . LEU A 1 88 ? 2.639 -6.942 -4.716 1.00 94.31 88 LEU A O 1
ATOM 704 N N . GLU A 1 89 ? 1.146 -8.383 -3.903 1.00 92.62 89 GLU A N 1
ATOM 705 C CA . GLU A 1 89 ? 1.964 -9.554 -4.224 1.00 92.62 89 GLU A CA 1
ATOM 706 C C . GLU A 1 89 ? 2.037 -9.812 -5.725 1.00 92.62 89 GLU A C 1
ATOM 708 O O . GLU A 1 89 ? 3.104 -10.086 -6.260 1.00 92.62 89 GLU A O 1
ATOM 713 N N . VAL A 1 90 ? 0.908 -9.685 -6.417 1.00 94.38 90 VAL A N 1
ATOM 714 C CA . VAL A 1 90 ? 0.844 -9.872 -7.869 1.00 94.38 90 VAL A CA 1
ATOM 715 C C . VAL A 1 90 ? 1.599 -8.765 -8.606 1.00 94.38 90 VAL A C 1
ATOM 717 O O . VAL A 1 90 ? 2.245 -9.056 -9.606 1.00 94.38 90 VAL A O 1
ATOM 720 N N . ASP A 1 91 ? 1.547 -7.531 -8.099 1.00 94.00 91 ASP A N 1
ATOM 721 C CA . ASP A 1 91 ? 2.411 -6.429 -8.534 1.00 94.00 91 ASP A CA 1
ATOM 722 C C . ASP A 1 91 ? 3.892 -6.826 -8.448 1.00 94.00 91 ASP A C 1
ATOM 724 O O . ASP A 1 91 ? 4.587 -6.876 -9.454 1.00 94.00 91 ASP A O 1
ATOM 728 N N . LYS A 1 92 ? 4.350 -7.288 -7.281 1.00 90.75 92 LYS A N 1
ATOM 729 C CA . LYS A 1 92 ? 5.721 -7.793 -7.115 1.00 90.75 92 LYS A CA 1
ATOM 730 C C . LYS A 1 92 ? 6.058 -8.955 -8.066 1.00 90.75 92 LYS A C 1
ATOM 732 O O . LYS A 1 92 ? 7.198 -9.058 -8.524 1.00 90.75 92 LYS A O 1
ATOM 737 N N . TRP A 1 93 ? 5.122 -9.871 -8.324 1.00 91.50 93 TRP A N 1
ATOM 738 C CA . TRP A 1 93 ? 5.370 -11.041 -9.174 1.00 91.50 93 TRP A CA 1
ATOM 739 C C . TRP A 1 93 ? 5.487 -10.705 -10.659 1.00 91.50 93 TRP A C 1
ATOM 741 O O . TRP A 1 93 ? 6.189 -11.419 -11.382 1.00 91.50 93 TRP A O 1
ATOM 751 N N . ASP A 1 94 ? 4.855 -9.625 -11.117 1.00 93.06 94 ASP A N 1
ATOM 752 C CA . ASP A 1 94 ? 4.844 -9.272 -12.533 1.00 93.06 94 ASP A CA 1
ATOM 753 C C . ASP A 1 94 ? 6.246 -8.984 -13.099 1.00 93.06 94 ASP A C 1
ATOM 755 O O . ASP A 1 94 ? 6.532 -9.329 -14.250 1.00 93.06 94 ASP A O 1
ATOM 759 N N . TRP A 1 95 ? 7.149 -8.472 -12.256 1.00 89.62 95 TRP A N 1
ATOM 760 C CA . TRP A 1 95 ? 8.539 -8.195 -12.588 1.00 89.62 95 TRP A CA 1
ATOM 761 C C . TRP A 1 95 ? 9.252 -9.467 -13.049 1.00 89.62 95 TRP A C 1
ATOM 763 O O . TRP A 1 95 ? 10.026 -9.450 -14.012 1.00 89.62 95 TRP A O 1
ATOM 773 N N . TYR A 1 96 ? 8.954 -10.587 -12.384 1.00 89.25 96 TYR A N 1
ATOM 774 C CA . TYR A 1 96 ? 9.502 -11.900 -12.707 1.00 89.25 96 TYR A CA 1
ATOM 775 C C . TYR A 1 96 ? 8.818 -12.505 -13.933 1.00 89.25 96 TYR A C 1
ATOM 777 O O . TYR A 1 96 ? 9.498 -13.000 -14.828 1.00 89.25 96 TYR A O 1
ATOM 785 N N . TRP A 1 97 ? 7.488 -12.413 -14.025 1.00 91.88 97 TRP A N 1
ATOM 786 C CA . TRP A 1 97 ? 6.724 -12.978 -15.145 1.00 91.88 97 TRP A CA 1
ATOM 787 C C . TRP A 1 97 ? 7.048 -12.326 -16.490 1.00 91.88 97 TRP A C 1
ATOM 789 O O . TRP A 1 97 ? 7.012 -12.994 -17.525 1.00 91.88 97 TRP A O 1
ATOM 799 N N . LEU A 1 98 ? 7.371 -11.031 -16.478 1.00 91.94 98 LEU A N 1
ATOM 800 C CA . LEU A 1 98 ? 7.792 -10.280 -17.661 1.00 91.94 98 LEU A CA 1
ATOM 801 C C . LEU A 1 98 ? 9.297 -10.358 -17.918 1.00 91.94 98 LEU A C 1
ATOM 803 O O . LEU A 1 98 ? 9.754 -9.929 -18.985 1.00 91.94 98 LEU A O 1
ATOM 807 N N . ASP A 1 99 ? 10.054 -10.922 -16.974 1.00 89.62 99 ASP A N 1
ATOM 808 C CA . ASP A 1 99 ? 11.513 -10.953 -16.994 1.00 89.62 99 ASP A CA 1
ATOM 809 C C . ASP A 1 99 ? 12.095 -9.535 -17.155 1.00 89.62 99 ASP A C 1
ATOM 811 O O . ASP A 1 99 ? 12.990 -9.277 -17.959 1.00 89.62 99 ASP A O 1
ATOM 815 N N . ALA A 1 100 ? 11.513 -8.567 -16.440 1.00 87.12 100 ALA A N 1
ATOM 816 C CA . ALA A 1 100 ? 11.812 -7.148 -16.628 1.00 87.12 100 ALA A CA 1
ATOM 817 C C . ALA A 1 100 ? 13.270 -6.814 -16.269 1.00 87.12 100 ALA A C 1
ATOM 819 O O . ALA A 1 100 ? 13.897 -5.988 -16.932 1.00 87.12 100 ALA A O 1
ATOM 820 N N . GLY A 1 101 ? 13.835 -7.504 -15.272 1.00 84.94 101 GLY A N 1
ATOM 821 C CA . GLY A 1 101 ? 15.199 -7.266 -14.797 1.00 84.94 101 GLY A CA 1
ATOM 822 C C . GLY A 1 101 ? 16.316 -7.701 -15.747 1.00 84.94 101 GLY A C 1
ATOM 823 O O . GLY A 1 101 ? 17.407 -7.143 -15.667 1.00 84.94 101 GLY A O 1
ATOM 824 N N . SER A 1 102 ? 16.072 -8.652 -16.656 1.00 86.56 102 SER A N 1
ATOM 825 C CA . SER A 1 102 ? 17.077 -9.090 -17.642 1.00 86.56 102 SER A CA 1
ATOM 826 C C . SER A 1 102 ? 17.000 -8.327 -18.970 1.00 86.56 102 SER A C 1
ATOM 828 O O . SER A 1 102 ? 17.875 -8.466 -19.827 1.00 86.56 102 SER A O 1
ATOM 830 N N . ARG A 1 103 ? 15.956 -7.511 -19.153 1.00 89.62 103 ARG A N 1
ATOM 831 C CA . ARG A 1 103 ? 15.722 -6.730 -20.373 1.00 89.62 103 ARG A CA 1
ATOM 832 C C . ARG A 1 103 ? 16.475 -5.401 -20.361 1.00 89.62 103 ARG A C 1
ATOM 834 O O . ARG A 1 103 ? 17.023 -4.972 -19.347 1.00 89.62 103 ARG A O 1
ATOM 841 N N . SER A 1 104 ? 16.497 -4.742 -21.522 1.00 92.12 104 SER A N 1
ATOM 842 C CA . SER A 1 104 ? 17.177 -3.459 -21.719 1.00 92.12 104 SER A CA 1
ATOM 843 C C . SER A 1 104 ? 16.663 -2.369 -20.770 1.00 92.12 104 SER A C 1
ATOM 845 O O . SER A 1 104 ? 15.514 -2.388 -20.329 1.00 92.12 104 SER A O 1
ATOM 847 N N . LYS A 1 105 ? 17.503 -1.361 -20.501 1.00 88.75 105 LYS A N 1
ATOM 848 C CA . LYS A 1 105 ? 17.114 -0.195 -19.688 1.00 88.75 105 LYS A CA 1
ATOM 849 C C . LYS A 1 105 ? 15.917 0.562 -20.270 1.00 88.75 105 LYS A C 1
ATOM 851 O O . LYS A 1 105 ? 15.084 1.051 -19.519 1.00 88.75 105 LYS A O 1
ATOM 856 N N . GLU A 1 106 ? 15.821 0.624 -21.595 1.00 91.12 106 GLU A N 1
ATOM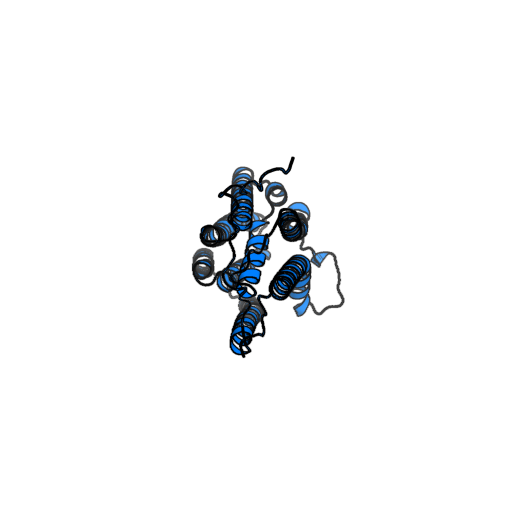 857 C CA . GLU A 1 106 ? 14.685 1.224 -22.300 1.00 91.12 106 GLU A CA 1
ATOM 858 C C . GLU A 1 106 ? 13.383 0.468 -22.006 1.00 91.12 106 GLU A C 1
ATOM 860 O O . GLU A 1 106 ? 12.384 1.078 -21.631 1.00 91.12 106 GLU A O 1
ATOM 865 N N . TYR A 1 107 ? 13.411 -0.869 -22.061 1.00 91.44 107 TYR A N 1
ATOM 866 C CA . TYR A 1 107 ? 12.261 -1.680 -21.667 1.00 91.44 107 TYR A CA 1
ATOM 867 C C . TYR A 1 107 ? 11.892 -1.450 -20.200 1.00 91.44 107 TYR A C 1
ATOM 869 O O . TYR A 1 107 ? 10.717 -1.298 -19.884 1.00 91.44 107 TYR A O 1
ATOM 877 N N . GLN A 1 108 ? 12.881 -1.399 -19.304 1.00 90.19 108 GLN A N 1
ATOM 878 C CA . GLN A 1 108 ? 12.641 -1.148 -17.881 1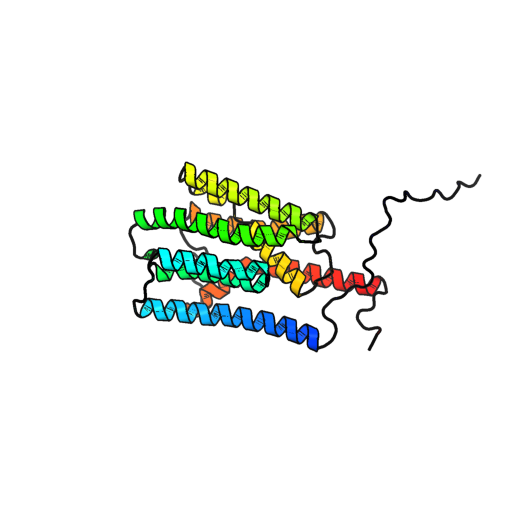.00 90.19 108 GLN A CA 1
ATOM 879 C C . GLN A 1 108 ? 12.010 0.230 -17.634 1.00 90.19 108 GLN A C 1
ATOM 881 O O . GLN A 1 108 ? 11.153 0.351 -16.763 1.00 90.19 108 GLN A O 1
ATOM 886 N N . ALA A 1 109 ? 12.381 1.256 -18.406 1.00 88.81 109 ALA A N 1
ATOM 887 C CA . ALA A 1 109 ? 11.763 2.579 -18.324 1.00 88.81 109 ALA A CA 1
ATOM 888 C C . ALA A 1 109 ? 10.289 2.550 -18.764 1.00 88.81 109 ALA A C 1
ATOM 890 O O . ALA A 1 109 ? 9.425 3.048 -18.043 1.00 88.81 109 ALA A O 1
ATOM 891 N N . ILE A 1 110 ? 9.987 1.895 -19.891 1.00 91.38 110 ILE A N 1
ATOM 892 C CA . ILE A 1 110 ? 8.609 1.716 -20.380 1.00 91.38 110 ILE A CA 1
ATOM 893 C C . ILE A 1 110 ? 7.782 0.899 -19.378 1.00 91.38 110 ILE A C 1
ATOM 895 O O . ILE A 1 110 ? 6.653 1.265 -19.049 1.00 91.38 110 ILE A O 1
ATOM 899 N N . TYR A 1 111 ? 8.358 -0.184 -18.853 1.00 92.38 111 TYR A N 1
ATOM 900 C CA . TYR A 1 111 ? 7.745 -1.001 -17.812 1.00 92.38 111 TYR A CA 1
ATOM 901 C C . TYR A 1 111 ? 7.444 -0.163 -16.566 1.00 92.38 111 TYR A C 1
ATOM 903 O O . TYR A 1 111 ? 6.334 -0.249 -16.063 1.00 92.38 111 TYR A O 1
ATOM 911 N N . GLN A 1 112 ? 8.360 0.698 -16.106 1.00 90.81 112 GLN A N 1
ATOM 912 C CA . GLN A 1 112 ? 8.110 1.558 -14.943 1.00 90.81 112 GLN A CA 1
ATOM 913 C C . GLN A 1 112 ? 6.925 2.506 -15.156 1.00 90.81 112 GLN A C 1
ATOM 915 O O . GLN A 1 112 ? 6.137 2.709 -14.236 1.00 90.81 112 GLN A O 1
ATOM 920 N N . GLN A 1 113 ? 6.769 3.085 -16.348 1.00 93.06 113 GLN A N 1
ATOM 921 C CA . GLN A 1 113 ? 5.611 3.936 -16.643 1.00 93.06 113 GLN A CA 1
ATOM 922 C C . GLN A 1 113 ? 4.305 3.127 -16.615 1.00 93.06 113 GLN A C 1
ATOM 924 O O . GLN A 1 113 ? 3.333 3.534 -15.977 1.00 93.06 113 GLN A O 1
ATOM 929 N N . TRP A 1 114 ? 4.301 1.961 -17.265 1.00 95.12 114 TRP A N 1
ATOM 930 C CA . TRP A 1 114 ? 3.164 1.036 -17.298 1.00 95.12 114 TRP A CA 1
ATOM 931 C C . TRP A 1 114 ? 2.775 0.538 -15.897 1.00 95.12 114 TRP A C 1
ATOM 933 O O . TRP A 1 114 ? 1.602 0.585 -15.524 1.00 95.12 114 TRP A O 1
ATOM 943 N N . ASP A 1 115 ? 3.767 0.141 -15.105 1.00 94.38 115 ASP A N 1
ATOM 944 C CA . ASP A 1 115 ? 3.635 -0.336 -13.732 1.00 94.38 115 ASP A CA 1
ATOM 945 C C . ASP A 1 115 ? 2.948 0.715 -12.853 1.00 94.38 115 ASP A C 1
ATOM 947 O O . ASP A 1 115 ? 1.939 0.449 -12.205 1.00 94.38 115 ASP A O 1
ATOM 951 N N . LYS A 1 116 ? 3.403 1.970 -12.932 1.00 93.94 116 LYS A N 1
ATOM 952 C CA . LYS A 1 116 ? 2.848 3.073 -12.135 1.00 93.94 116 LYS A CA 1
ATOM 953 C C . LYS A 1 116 ? 1.383 3.369 -12.462 1.00 93.94 116 LYS A C 1
ATOM 955 O O . LYS A 1 116 ? 0.636 3.803 -11.583 1.00 93.94 116 LYS A O 1
ATOM 960 N N . VAL A 1 117 ? 0.943 3.121 -13.696 1.00 96.06 117 VAL A N 1
ATOM 961 C CA . VAL A 1 117 ? -0.473 3.240 -14.076 1.00 96.06 117 VAL A CA 1
ATOM 962 C C . VAL A 1 117 ? -1.305 2.118 -13.451 1.00 96.06 117 VAL A C 1
ATOM 964 O O . VAL A 1 117 ? -2.392 2.380 -12.928 1.00 96.06 117 VAL A O 1
ATOM 967 N N . LEU A 1 118 ? -0.802 0.882 -13.455 1.00 97.06 118 LEU A N 1
ATOM 968 C CA . LEU A 1 118 ? -1.482 -0.247 -12.815 1.00 97.06 118 LEU A CA 1
ATOM 969 C C . LEU A 1 118 ? -1.495 -0.132 -11.286 1.00 97.06 118 LEU A C 1
ATOM 971 O O . LEU A 1 118 ? -2.520 -0.433 -10.667 1.00 97.06 118 LEU A O 1
ATOM 975 N N . ASP A 1 119 ? -0.429 0.399 -10.686 1.00 95.31 119 ASP A N 1
ATOM 976 C CA . ASP A 1 119 ? -0.394 0.767 -9.270 1.00 95.31 119 ASP A CA 1
ATOM 977 C C . ASP A 1 119 ? -1.546 1.713 -8.944 1.00 95.31 119 ASP A C 1
ATOM 979 O O . ASP A 1 119 ? -2.335 1.455 -8.034 1.00 95.31 119 ASP A O 1
ATOM 983 N N . LEU A 1 120 ? -1.701 2.797 -9.715 1.00 97.31 120 LEU A N 1
ATOM 984 C CA . LEU A 1 120 ? -2.789 3.750 -9.497 1.00 97.31 120 LEU A CA 1
ATOM 985 C C . LEU A 1 120 ? -4.171 3.108 -9.611 1.00 97.31 120 LEU A C 1
ATOM 987 O O . LEU A 1 120 ? -5.071 3.508 -8.870 1.00 97.31 120 LEU A O 1
ATOM 991 N N . PHE A 1 121 ? -4.353 2.112 -10.480 1.00 98.00 121 PHE A N 1
ATOM 992 C CA . PHE A 1 121 ? -5.603 1.359 -10.538 1.00 98.00 121 PHE A CA 1
ATOM 993 C C . PHE A 1 121 ? -5.866 0.617 -9.219 1.00 98.00 121 PHE A C 1
ATOM 995 O O . PHE A 1 121 ? -6.925 0.804 -8.613 1.00 98.00 121 PHE A O 1
ATOM 1002 N N . ALA A 1 122 ? -4.901 -0.166 -8.726 1.00 98.12 122 ALA A N 1
ATOM 1003 C CA . ALA A 1 122 ? -5.040 -0.904 -7.469 1.00 98.12 122 ALA A CA 1
ATOM 1004 C C . ALA A 1 122 ? -5.251 0.036 -6.266 1.00 98.12 122 ALA A C 1
ATOM 1006 O O . ALA A 1 122 ? -6.156 -0.176 -5.447 1.00 98.12 122 ALA A O 1
ATOM 1007 N N . LEU A 1 123 ? -4.484 1.130 -6.195 1.00 98.19 123 LEU A N 1
ATOM 1008 C CA . LEU A 1 123 ? -4.658 2.165 -5.175 1.00 98.19 123 LEU A CA 1
ATOM 1009 C C . LEU A 1 123 ? -6.015 2.867 -5.303 1.00 98.19 123 LEU A C 1
ATOM 1011 O O . LEU A 1 123 ? -6.631 3.180 -4.289 1.00 98.19 123 LEU A O 1
ATOM 1015 N N . GLY A 1 124 ? -6.523 3.077 -6.518 1.00 98.50 124 GLY A N 1
ATOM 1016 C CA . GLY A 1 124 ? -7.844 3.650 -6.770 1.00 98.50 124 GLY A CA 1
ATOM 1017 C C . GLY A 1 124 ? -8.976 2.759 -6.257 1.00 98.50 124 GLY A C 1
ATOM 1018 O O . GLY A 1 124 ? -9.901 3.244 -5.598 1.00 98.50 124 GLY A O 1
ATOM 1019 N N . VAL A 1 125 ? -8.876 1.441 -6.466 1.00 98.62 125 VAL A N 1
ATOM 1020 C CA . VAL A 1 125 ? -9.810 0.461 -5.885 1.00 98.62 125 VAL A CA 1
ATOM 1021 C C . VAL A 1 125 ? -9.784 0.534 -4.352 1.00 98.62 125 VAL A C 1
ATOM 1023 O O . VAL A 1 125 ? -10.838 0.595 -3.709 1.00 98.62 125 VAL A O 1
ATOM 1026 N N . ALA A 1 126 ? -8.595 0.598 -3.749 1.00 98.50 126 ALA A N 1
ATOM 1027 C CA . ALA A 1 126 ? -8.440 0.779 -2.307 1.00 98.50 126 ALA A CA 1
ATOM 1028 C C . ALA A 1 126 ? -8.991 2.139 -1.823 1.00 98.50 126 ALA A C 1
ATOM 1030 O O . ALA A 1 126 ? -9.680 2.212 -0.802 1.00 98.50 126 ALA A O 1
ATOM 1031 N N . ALA A 1 127 ? -8.784 3.223 -2.570 1.00 98.50 127 ALA A N 1
ATOM 1032 C CA . ALA A 1 127 ? -9.303 4.550 -2.242 1.00 98.50 127 ALA A CA 1
ATOM 1033 C C . ALA A 1 127 ? -10.840 4.567 -2.262 1.00 98.50 127 ALA A C 1
ATOM 1035 O O . ALA A 1 127 ? -11.476 5.158 -1.384 1.00 98.50 127 ALA A O 1
ATOM 1036 N N . PHE A 1 128 ? -11.456 3.834 -3.192 1.00 98.44 128 PHE A N 1
ATOM 1037 C CA . PHE A 1 128 ? -12.904 3.647 -3.223 1.00 98.44 128 PHE A CA 1
ATOM 1038 C C . PHE A 1 128 ? -13.432 2.914 -1.980 1.00 98.44 128 PHE A C 1
ATOM 1040 O O . PHE A 1 128 ? -14.487 3.266 -1.442 1.00 98.44 128 PHE A O 1
ATOM 1047 N N . VAL A 1 129 ? -12.684 1.939 -1.455 1.00 98.00 129 VAL A N 1
ATOM 1048 C CA . VAL A 1 129 ? -12.986 1.330 -0.149 1.00 98.00 129 VAL A CA 1
ATOM 1049 C C . VAL A 1 129 ? -12.848 2.358 0.976 1.00 98.00 129 VAL A C 1
ATOM 1051 O O . VAL A 1 129 ? -13.717 2.422 1.852 1.00 98.00 129 VAL A O 1
ATOM 1054 N N . ALA A 1 130 ? -11.813 3.201 0.935 1.00 97.56 130 ALA A N 1
ATOM 1055 C CA . ALA A 1 130 ? -11.565 4.220 1.951 1.00 97.56 130 ALA A CA 1
ATOM 1056 C C . ALA A 1 130 ? -12.699 5.253 2.074 1.00 97.56 130 ALA A C 1
ATOM 1058 O O . ALA A 1 130 ? -13.006 5.703 3.181 1.00 97.56 130 ALA A O 1
ATOM 1059 N N . LEU A 1 131 ? -13.418 5.559 0.986 1.00 97.44 131 LEU A N 1
ATOM 1060 C CA . LEU A 1 131 ? -14.601 6.438 1.014 1.00 97.44 131 LEU A CA 1
ATOM 1061 C C . LEU A 1 131 ? -15.672 5.978 2.020 1.00 97.44 131 LEU A C 1
ATOM 1063 O O . LEU A 1 131 ? -16.379 6.804 2.613 1.00 97.44 131 LEU A O 1
ATOM 1067 N N . ARG A 1 132 ? -15.761 4.663 2.250 1.00 93.88 132 ARG A N 1
ATOM 1068 C CA . ARG A 1 132 ? -16.741 4.018 3.136 1.00 93.88 132 ARG A CA 1
ATOM 1069 C C . ARG A 1 132 ? -16.302 3.992 4.603 1.00 93.88 132 ARG A C 1
ATOM 1071 O O . ARG A 1 132 ? -17.058 3.531 5.460 1.00 93.88 132 ARG A O 1
ATOM 1078 N N . TRP A 1 133 ? -15.095 4.462 4.920 1.00 94.00 133 TRP A N 1
ATOM 1079 C CA . TRP A 1 133 ? -14.577 4.432 6.282 1.00 94.00 133 TRP A CA 1
ATOM 1080 C C . TRP A 1 133 ? -15.320 5.390 7.211 1.00 94.00 133 TRP A C 1
ATOM 1082 O O . TRP A 1 133 ? -15.647 6.528 6.870 1.00 94.00 133 TRP A O 1
ATOM 1092 N N . ARG A 1 134 ? -15.578 4.905 8.429 1.00 89.62 134 ARG A N 1
ATOM 1093 C CA . ARG A 1 134 ? -16.301 5.649 9.470 1.00 89.62 134 ARG A CA 1
ATOM 1094 C C . ARG A 1 134 ? -15.413 6.676 10.166 1.00 89.62 134 ARG A C 1
ATOM 1096 O O . ARG A 1 134 ? -15.913 7.708 10.610 1.00 89.62 134 ARG A O 1
ATOM 1103 N N . ASP A 1 135 ? -14.120 6.379 10.269 1.00 91.31 135 ASP A N 1
ATOM 1104 C CA . ASP A 1 135 ? -13.113 7.298 10.791 1.00 91.31 135 ASP A CA 1
ATOM 1105 C C . ASP A 1 135 ? -12.858 8.394 9.749 1.00 91.31 135 ASP A C 1
ATOM 1107 O O . ASP A 1 135 ? -12.179 8.181 8.744 1.00 91.31 135 ASP A O 1
ATOM 1111 N N . ARG A 1 136 ? -13.479 9.561 9.959 1.00 92.50 136 ARG A N 1
ATOM 1112 C CA . ARG A 1 136 ? -13.425 10.677 9.005 1.00 92.50 136 ARG A CA 1
ATOM 1113 C C . ARG A 1 136 ? -12.009 11.209 8.834 1.00 92.50 136 ARG A C 1
ATOM 1115 O O . ARG A 1 136 ? -11.644 11.539 7.713 1.00 92.50 136 ARG A O 1
ATOM 1122 N N . THR A 1 137 ? -11.239 11.281 9.917 1.00 93.50 137 THR A N 1
ATOM 1123 C CA . THR A 1 137 ? -9.856 11.763 9.883 1.00 93.50 137 THR A CA 1
ATOM 1124 C C . THR A 1 137 ? -9.009 10.819 9.046 1.00 93.50 137 THR A C 1
ATOM 1126 O O . THR A 1 137 ? -8.341 11.266 8.118 1.00 93.50 137 THR A O 1
ATOM 1129 N N . MET A 1 138 ? -9.115 9.512 9.303 1.00 95.31 138 MET A N 1
ATOM 1130 C CA . MET A 1 138 ? -8.357 8.514 8.553 1.00 95.31 138 MET A CA 1
ATOM 1131 C C . MET A 1 138 ? -8.749 8.492 7.074 1.00 95.31 138 MET A C 1
ATOM 1133 O O . MET A 1 138 ? -7.886 8.432 6.203 1.00 95.31 138 MET A O 1
ATOM 1137 N N . ARG A 1 139 ? -10.050 8.608 6.781 1.00 96.56 139 ARG A N 1
ATOM 1138 C CA . ARG A 1 139 ? -10.554 8.722 5.410 1.00 96.56 139 ARG A CA 1
ATOM 1139 C C . ARG A 1 139 ? -9.975 9.935 4.689 1.00 96.56 139 ARG A C 1
ATOM 1141 O O . ARG A 1 139 ? -9.484 9.789 3.579 1.00 96.56 139 ARG A O 1
ATOM 1148 N N . THR A 1 140 ? -10.028 11.118 5.299 1.00 96.75 140 THR A N 1
ATOM 1149 C CA . THR A 1 140 ? -9.487 12.339 4.684 1.00 96.75 140 THR A CA 1
ATOM 1150 C C . THR A 1 140 ? -7.984 12.224 4.465 1.00 96.75 140 THR A C 1
ATOM 1152 O O . THR A 1 140 ? -7.516 12.545 3.380 1.00 96.75 140 THR A O 1
ATOM 1155 N N . MET A 1 141 ? -7.239 11.726 5.456 1.00 96.94 141 MET A N 1
ATOM 1156 C CA . MET A 1 141 ? -5.794 11.524 5.334 1.00 96.94 141 MET A CA 1
ATOM 1157 C C . MET A 1 141 ? -5.449 10.564 4.196 1.00 96.94 141 MET A C 1
ATOM 1159 O O . MET A 1 141 ? -4.615 10.900 3.366 1.00 96.94 141 MET A O 1
ATOM 1163 N N . ALA A 1 142 ? -6.115 9.410 4.121 1.00 97.44 142 ALA A N 1
ATOM 1164 C CA . ALA A 1 142 ? -5.867 8.427 3.073 1.00 97.44 142 ALA A CA 1
ATOM 1165 C C . ALA A 1 142 ? -6.232 8.959 1.679 1.00 97.44 142 ALA A C 1
ATOM 1167 O O . ALA A 1 142 ? -5.461 8.818 0.740 1.00 97.44 142 ALA A O 1
ATOM 1168 N N . LEU A 1 143 ? -7.376 9.629 1.524 1.00 98.38 143 LEU A N 1
ATOM 1169 C CA . LEU A 1 143 ? -7.745 10.198 0.225 1.00 98.38 143 LEU A CA 1
ATOM 1170 C C . LEU A 1 143 ? -6.804 11.335 -0.190 1.00 98.38 143 LEU A C 1
ATOM 1172 O O . LEU A 1 143 ? -6.462 11.435 -1.363 1.00 98.38 143 LEU A O 1
ATOM 1176 N N . ALA A 1 144 ? -6.344 12.159 0.755 1.00 98.12 144 ALA A N 1
ATOM 1177 C CA . ALA A 1 144 ? -5.367 13.205 0.473 1.00 98.12 144 ALA A CA 1
ATOM 1178 C C . ALA A 1 144 ? -4.025 12.619 0.011 1.00 98.12 144 ALA A C 1
ATOM 1180 O O . ALA A 1 144 ? -3.476 13.082 -0.985 1.00 98.12 144 ALA A O 1
ATOM 1181 N N . THR A 1 145 ? -3.514 11.578 0.680 1.00 97.88 145 THR A N 1
ATOM 1182 C CA . THR A 1 145 ? -2.263 10.924 0.264 1.00 97.88 145 THR A CA 1
ATOM 1183 C C . THR A 1 145 ? -2.411 10.142 -1.039 1.00 97.88 145 THR A C 1
ATOM 1185 O O . THR A 1 145 ? -1.466 10.110 -1.822 1.00 97.88 145 THR A O 1
ATOM 1188 N N . PHE A 1 146 ? -3.586 9.567 -1.321 1.00 98.38 146 PHE A N 1
ATOM 1189 C CA . PHE A 1 146 ? -3.884 8.960 -2.621 1.00 98.38 146 PHE A CA 1
ATOM 1190 C C . PHE A 1 146 ? -3.840 10.002 -3.743 1.00 98.38 146 PHE A C 1
ATOM 1192 O O . PHE A 1 146 ? -3.152 9.794 -4.737 1.00 98.38 146 PHE A O 1
ATOM 1199 N N . LEU A 1 147 ? -4.523 11.140 -3.572 1.00 98.31 147 LEU A N 1
ATOM 1200 C CA . LEU A 1 147 ? -4.520 12.222 -4.561 1.00 98.31 147 LEU A CA 1
ATOM 1201 C C . LEU A 1 147 ? -3.117 12.799 -4.765 1.00 98.31 147 LEU A C 1
ATOM 1203 O O . LEU A 1 147 ? -2.727 13.064 -5.898 1.00 98.31 147 LEU A O 1
ATOM 1207 N N . LEU A 1 148 ? -2.349 12.944 -3.683 1.00 97.31 148 LEU A N 1
ATOM 1208 C CA . LEU A 1 148 ? -0.952 13.360 -3.743 1.00 97.31 148 LEU A CA 1
ATOM 1209 C C . LEU A 1 148 ? -0.116 12.382 -4.585 1.00 97.31 148 LEU A C 1
ATOM 1211 O O . LEU A 1 148 ? 0.620 12.816 -5.468 1.00 97.31 148 LEU A O 1
ATOM 1215 N N . ARG A 1 149 ? -0.267 11.068 -4.364 1.00 97.00 149 ARG A N 1
ATOM 1216 C CA . ARG A 1 149 ? 0.428 10.043 -5.157 1.00 97.00 149 ARG A CA 1
ATOM 1217 C C . ARG A 1 149 ? -0.031 10.033 -6.615 1.00 97.00 149 ARG A C 1
ATOM 1219 O O . ARG A 1 149 ? 0.813 9.955 -7.499 1.00 97.00 149 ARG A O 1
ATOM 1226 N N . ALA A 1 150 ? -1.332 10.146 -6.877 1.00 98.00 150 ALA A N 1
ATOM 1227 C CA . ALA A 1 150 ? -1.875 10.218 -8.232 1.00 98.00 150 ALA A CA 1
ATOM 1228 C C . ALA A 1 150 ? -1.337 11.435 -8.998 1.00 98.00 150 ALA A C 1
ATOM 1230 O O . ALA A 1 150 ? -0.926 11.300 -10.147 1.00 98.00 150 ALA A O 1
ATOM 1231 N N . GLY A 1 151 ? -1.264 12.598 -8.342 1.00 97.88 151 GLY A N 1
ATOM 1232 C CA . GLY A 1 151 ? -0.639 13.795 -8.902 1.00 97.88 151 GLY A CA 1
ATOM 1233 C C . GLY A 1 151 ? 0.854 13.604 -9.178 1.00 97.88 151 GLY A C 1
ATOM 1234 O O . GLY A 1 151 ? 1.320 13.970 -10.251 1.00 97.88 151 GLY A O 1
ATOM 1235 N N . GLY A 1 152 ? 1.588 12.977 -8.255 1.00 96.62 152 GLY A N 1
ATOM 1236 C CA . GLY A 1 152 ? 3.011 12.676 -8.429 1.00 96.62 152 GLY A CA 1
ATOM 1237 C C . GLY A 1 152 ? 3.306 11.712 -9.576 1.00 96.62 152 GLY A C 1
ATOM 1238 O O . GLY A 1 152 ? 4.211 11.963 -10.365 1.00 96.62 152 GLY A O 1
ATOM 1239 N N . VAL A 1 153 ? 2.510 10.648 -9.714 1.00 96.50 153 VAL A N 1
ATOM 1240 C CA . VAL A 1 153 ? 2.592 9.733 -10.863 1.00 96.50 153 VAL A CA 1
ATOM 1241 C C . VAL A 1 153 ? 2.218 10.460 -12.154 1.00 96.50 153 VAL A C 1
ATOM 1243 O O . VAL A 1 153 ? 2.915 10.308 -13.146 1.00 96.50 153 VAL A O 1
ATOM 1246 N N . GLY A 1 154 ? 1.176 11.296 -12.146 1.00 97.25 154 GLY A N 1
ATOM 1247 C CA . GLY A 1 154 ? 0.817 12.115 -13.306 1.00 97.25 154 GLY A CA 1
ATOM 1248 C C . GLY A 1 154 ? 1.948 13.052 -13.737 1.00 97.25 154 GLY A C 1
ATOM 1249 O O . GLY A 1 154 ? 2.251 13.136 -14.921 1.00 97.25 154 GLY A O 1
ATOM 1250 N N . ALA A 1 155 ? 2.619 13.703 -12.785 1.00 97.00 155 ALA A N 1
ATOM 1251 C CA . ALA A 1 155 ? 3.782 14.538 -13.064 1.00 97.00 155 ALA A CA 1
ATOM 1252 C C . ALA A 1 155 ? 4.953 13.709 -13.620 1.00 97.00 155 ALA A C 1
ATOM 1254 O O . ALA A 1 155 ? 5.525 14.087 -14.636 1.00 97.00 155 ALA A O 1
ATOM 1255 N N . PHE A 1 156 ? 5.247 12.550 -13.021 1.00 95.56 156 PHE A N 1
ATOM 1256 C CA . PHE A 1 156 ? 6.262 11.618 -13.519 1.00 95.56 156 PHE A CA 1
ATOM 1257 C C . PHE A 1 156 ? 5.977 11.147 -14.950 1.00 95.56 156 PHE A C 1
ATOM 1259 O O . PHE A 1 156 ? 6.890 11.115 -15.760 1.00 95.56 156 PHE A O 1
ATOM 1266 N N . LEU A 1 157 ? 4.730 10.829 -15.301 1.00 95.12 157 LEU A N 1
ATOM 1267 C CA . LEU A 1 157 ? 4.384 10.408 -16.664 1.00 95.12 157 LEU A CA 1
ATOM 1268 C C . LEU A 1 157 ? 4.535 11.536 -17.698 1.00 95.12 157 LEU A C 1
ATOM 1270 O O . LEU A 1 157 ? 4.690 11.255 -18.880 1.00 95.12 157 LEU A O 1
ATOM 1274 N N . LEU A 1 158 ? 4.469 12.801 -17.272 1.00 96.00 158 LEU A N 1
ATOM 1275 C CA . LEU A 1 158 ? 4.621 13.960 -18.156 1.00 96.00 158 LEU A CA 1
ATOM 1276 C C . LEU A 1 158 ? 6.079 14.390 -18.337 1.00 96.00 158 LEU A C 1
ATOM 1278 O O . LEU A 1 158 ? 6.415 14.946 -19.379 1.00 96.00 158 LEU A O 1
ATOM 1282 N N . THR A 1 159 ? 6.918 14.201 -17.318 1.00 94.62 159 THR A N 1
ATOM 1283 C CA . THR A 1 159 ? 8.300 14.708 -17.313 1.00 94.62 159 THR A CA 1
ATOM 1284 C C . THR A 1 159 ? 9.359 13.613 -17.313 1.00 94.62 159 THR A C 1
ATOM 1286 O O . THR A 1 159 ? 10.523 13.911 -17.538 1.00 94.62 159 THR A O 1
ATOM 1289 N N . GLU A 1 160 ? 8.975 12.372 -17.010 1.00 91.19 160 GLU A N 1
ATOM 1290 C CA . GLU A 1 160 ? 9.849 11.206 -16.809 1.00 91.19 160 GLU A CA 1
ATOM 1291 C C . GLU A 1 160 ? 10.864 11.365 -15.657 1.00 91.19 160 GLU A C 1
ATOM 1293 O O . GLU A 1 160 ? 11.780 10.562 -15.474 1.00 91.19 160 GLU A O 1
ATOM 1298 N N . GLU A 1 161 ? 10.659 12.372 -14.804 1.00 92.12 161 GLU A N 1
ATOM 1299 C CA . GLU A 1 161 ? 11.562 12.715 -13.706 1.00 92.12 161 GLU A CA 1
ATOM 1300 C C . GLU A 1 161 ? 11.342 11.816 -12.481 1.00 92.12 161 GLU A C 1
ATOM 1302 O O . GLU A 1 161 ? 10.396 11.992 -11.706 1.00 92.12 161 GLU A O 1
ATOM 1307 N N . ARG A 1 162 ? 12.251 10.858 -12.256 1.00 89.06 162 ARG A N 1
ATOM 1308 C CA . ARG A 1 162 ? 12.154 9.855 -11.173 1.00 89.06 162 ARG A CA 1
ATOM 1309 C C . ARG A 1 162 ? 12.074 10.452 -9.768 1.00 89.06 162 ARG A C 1
ATOM 1311 O O . ARG A 1 162 ? 11.407 9.887 -8.901 1.00 89.06 162 ARG A O 1
ATOM 1318 N N . TRP A 1 163 ? 12.713 11.598 -9.529 1.00 91.88 163 TRP A N 1
ATOM 1319 C CA . TRP A 1 163 ? 12.712 12.244 -8.211 1.00 91.88 163 TRP A CA 1
ATOM 1320 C C . TRP A 1 163 ? 11.302 12.662 -7.761 1.00 91.88 163 TRP A C 1
ATOM 1322 O O . TRP A 1 163 ? 11.040 12.736 -6.557 1.00 91.88 163 TRP A O 1
ATOM 1332 N N . LEU A 1 164 ? 10.368 12.865 -8.700 1.00 92.81 164 LEU A N 1
ATOM 1333 C CA . LEU A 1 164 ? 8.968 13.155 -8.390 1.00 92.81 164 LEU A CA 1
ATOM 1334 C C . LEU A 1 164 ? 8.314 12.011 -7.609 1.00 92.81 164 LEU A C 1
ATOM 1336 O O . LEU A 1 164 ? 7.520 12.263 -6.707 1.00 92.81 164 LEU A O 1
ATOM 1340 N N . LEU A 1 165 ? 8.686 10.757 -7.873 1.00 90.81 165 LEU A N 1
ATOM 1341 C CA . LEU A 1 165 ? 8.145 9.606 -7.142 1.00 90.81 165 LEU A CA 1
ATOM 1342 C C . LEU A 1 165 ? 8.579 9.605 -5.665 1.00 90.81 165 LEU A C 1
ATOM 1344 O O . LEU A 1 165 ? 7.816 9.170 -4.804 1.00 90.81 165 LEU A O 1
ATOM 1348 N N . VAL A 1 166 ? 9.741 10.196 -5.356 1.00 92.44 166 VAL A N 1
ATOM 1349 C CA . VAL A 1 166 ? 10.231 10.406 -3.981 1.00 92.44 166 VAL A CA 1
ATOM 1350 C C . VAL A 1 166 ? 9.563 11.602 -3.316 1.00 92.44 166 VAL A C 1
ATOM 1352 O O . VAL A 1 166 ? 9.229 11.537 -2.134 1.00 92.44 166 VAL A O 1
ATOM 1355 N N . ALA A 1 167 ? 9.351 12.691 -4.061 1.00 93.19 167 ALA A N 1
ATOM 1356 C CA . ALA A 1 167 ? 8.637 13.871 -3.569 1.00 93.19 167 ALA A CA 1
ATOM 1357 C C . ALA A 1 167 ? 7.158 13.567 -3.267 1.00 93.19 167 ALA A C 1
ATOM 1359 O O . ALA A 1 167 ? 6.568 14.152 -2.356 1.00 93.19 167 ALA A O 1
ATOM 1360 N N . PHE A 1 168 ? 6.581 12.611 -3.997 1.00 94.94 168 PHE A N 1
ATOM 1361 C CA . PHE A 1 168 ? 5.209 12.136 -3.851 1.00 94.94 168 PHE A CA 1
ATOM 1362 C C . PHE A 1 168 ? 5.186 10.638 -3.490 1.00 94.94 168 PHE A C 1
ATOM 1364 O O . PHE A 1 168 ? 4.703 9.814 -4.278 1.00 94.94 168 PHE A O 1
ATOM 1371 N N . PRO A 1 169 ? 5.698 10.263 -2.301 1.00 94.38 169 PRO A N 1
ATOM 1372 C CA . PRO A 1 169 ? 5.834 8.865 -1.909 1.00 94.38 169 PRO A CA 1
ATOM 1373 C C . PRO A 1 169 ? 4.456 8.221 -1.742 1.00 94.38 169 PRO A C 1
ATOM 1375 O O . PRO A 1 169 ? 3.486 8.884 -1.356 1.00 94.38 169 PRO A O 1
ATOM 1378 N N . ASN A 1 170 ? 4.349 6.912 -1.971 1.00 94.00 170 ASN A N 1
ATOM 1379 C CA . ASN A 1 170 ? 3.076 6.206 -1.805 1.00 94.00 170 ASN A CA 1
ATOM 1380 C C . ASN A 1 170 ? 2.731 5.930 -0.322 1.00 94.00 170 ASN A C 1
ATOM 1382 O O . ASN A 1 170 ? 2.683 4.793 0.140 1.00 94.00 170 ASN A O 1
ATOM 1386 N N . VAL A 1 171 ? 2.473 6.993 0.449 1.00 96.12 171 VAL A N 1
ATOM 1387 C CA . VAL A 1 171 ? 2.052 6.919 1.866 1.00 96.12 171 VAL A CA 1
ATOM 1388 C C . VAL A 1 171 ? 0.665 6.289 2.006 1.00 96.12 171 VAL A C 1
ATOM 1390 O O . VAL A 1 171 ? 0.333 5.714 3.043 1.00 96.12 171 VAL A O 1
ATOM 1393 N N . PHE A 1 172 ? -0.165 6.420 0.969 1.00 97.69 172 PHE A N 1
ATOM 1394 C CA . PHE A 1 172 ? -1.520 5.884 0.946 1.00 97.69 172 PHE A CA 1
ATOM 1395 C C . PHE A 1 172 ? -1.549 4.367 1.151 1.00 97.69 172 PHE A C 1
ATOM 1397 O O . PHE A 1 172 ? -2.327 3.902 1.978 1.00 97.69 172 PHE A O 1
ATOM 1404 N N . GLU A 1 173 ? -0.681 3.622 0.468 1.00 96.19 173 GLU A N 1
ATOM 1405 C CA . GLU A 1 173 ? -0.552 2.164 0.601 1.00 96.19 173 GLU A CA 1
ATOM 1406 C C . GLU A 1 173 ? -0.348 1.736 2.062 1.00 96.19 173 GLU A C 1
ATOM 1408 O O . GLU A 1 173 ? -1.141 0.959 2.605 1.00 96.19 173 GLU A O 1
ATOM 1413 N N . THR A 1 174 ? 0.645 2.316 2.743 1.00 94.88 174 THR A N 1
ATOM 1414 C CA . THR A 1 174 ? 0.944 1.989 4.144 1.00 94.88 174 THR A CA 1
ATOM 1415 C C . THR A 1 174 ? -0.198 2.393 5.075 1.00 94.88 174 THR A C 1
ATOM 1417 O O . THR A 1 174 ? -0.594 1.622 5.950 1.00 94.88 174 THR A O 1
ATOM 1420 N N . LEU A 1 175 ? -0.779 3.580 4.875 1.00 96.81 175 LEU A N 1
ATOM 1421 C CA . LEU A 1 175 ? -1.933 4.044 5.649 1.00 96.81 175 LEU A CA 1
ATOM 1422 C C . LEU A 1 175 ? -3.149 3.128 5.481 1.00 96.81 175 LEU A C 1
ATOM 1424 O O . LEU A 1 175 ? -3.835 2.822 6.462 1.00 96.81 175 LEU A O 1
ATOM 1428 N N . PHE A 1 176 ? -3.414 2.684 4.253 1.00 97.75 176 PHE A N 1
ATOM 1429 C CA . PHE A 1 176 ? -4.504 1.774 3.947 1.00 97.75 176 PHE A CA 1
ATOM 1430 C C . PHE A 1 176 ? -4.317 0.447 4.676 1.00 97.75 176 PHE A C 1
ATOM 1432 O O . PHE A 1 176 ? -5.209 0.057 5.433 1.00 97.75 176 PHE A O 1
ATOM 1439 N N . LEU A 1 177 ? -3.141 -0.179 4.544 1.00 96.31 177 LEU A N 1
ATOM 1440 C CA . LEU A 1 177 ? -2.792 -1.421 5.240 1.00 96.31 177 LEU A CA 1
ATOM 1441 C C . LEU A 1 177 ? -2.934 -1.295 6.757 1.00 96.31 177 LEU A C 1
ATOM 1443 O O . LEU A 1 177 ? -3.624 -2.105 7.380 1.00 96.31 177 LEU A O 1
ATOM 1447 N N . MET A 1 178 ? -2.351 -0.251 7.353 1.00 96.12 178 MET A N 1
ATOM 1448 C CA . MET A 1 178 ? -2.456 0.004 8.792 1.00 96.12 178 MET A CA 1
ATOM 1449 C C . MET A 1 178 ? -3.912 0.041 9.255 1.00 96.12 178 MET A C 1
ATOM 1451 O O . MET A 1 178 ? -4.266 -0.577 10.264 1.00 96.12 178 MET A O 1
ATOM 1455 N N . TYR A 1 179 ? -4.768 0.747 8.517 1.00 96.50 179 TYR A N 1
ATOM 1456 C CA . TYR A 1 179 ? -6.156 0.919 8.907 1.00 96.50 179 TYR A CA 1
ATOM 1457 C C . TYR A 1 179 ? -7.001 -0.340 8.693 1.00 96.50 179 TYR A C 1
ATOM 1459 O O . TYR A 1 179 ? -7.808 -0.676 9.561 1.00 96.50 179 TYR A O 1
ATOM 1467 N N . VAL A 1 180 ? -6.821 -1.081 7.593 1.00 95.62 180 VAL A N 1
ATOM 1468 C CA . VAL A 1 180 ? -7.573 -2.331 7.382 1.00 95.62 180 VAL A CA 1
ATOM 1469 C C . VAL A 1 180 ? -7.135 -3.424 8.360 1.00 95.62 180 VAL A C 1
ATOM 1471 O O . VAL A 1 180 ? -7.995 -4.125 8.894 1.00 95.62 180 VAL A O 1
ATOM 1474 N N . VAL A 1 181 ? -5.843 -3.508 8.706 1.00 94.62 181 VAL A N 1
ATOM 1475 C CA . VAL A 1 181 ? -5.346 -4.374 9.793 1.00 94.62 181 VAL A CA 1
ATOM 1476 C C . VAL A 1 181 ? -5.976 -3.966 11.124 1.00 94.62 181 VAL A C 1
ATOM 1478 O O . VAL A 1 181 ? -6.516 -4.812 11.843 1.00 94.62 181 VAL A O 1
ATOM 1481 N N . PHE A 1 182 ? -5.981 -2.667 11.437 1.00 94.25 182 PHE A N 1
ATOM 1482 C CA . PHE A 1 182 ? -6.638 -2.155 12.636 1.00 94.25 182 PHE A CA 1
ATOM 1483 C C . PHE A 1 182 ? -8.126 -2.525 12.663 1.00 94.25 182 PHE A C 1
ATOM 1485 O O . PHE A 1 182 ? -8.607 -3.000 13.687 1.00 94.25 182 PHE A O 1
ATOM 1492 N N . GLN A 1 183 ? -8.857 -2.389 11.553 1.00 91.44 183 GLN A N 1
ATOM 1493 C CA . GLN A 1 183 ? -10.271 -2.764 11.482 1.00 91.44 183 GLN A CA 1
ATOM 1494 C C . GLN A 1 183 ? -10.510 -4.269 11.639 1.00 91.44 183 GLN A C 1
ATOM 1496 O O . GLN A 1 183 ? -11.529 -4.657 12.202 1.00 91.44 183 GLN A O 1
ATOM 1501 N N . VAL A 1 184 ? -9.602 -5.136 11.189 1.00 90.19 184 VAL A N 1
ATOM 1502 C CA . VAL A 1 184 ? -9.731 -6.582 11.440 1.00 90.19 184 VAL A CA 1
ATOM 1503 C C . VAL A 1 184 ? -9.638 -6.884 12.940 1.00 90.19 184 VAL A C 1
ATOM 1505 O O . VAL A 1 184 ? -10.393 -7.709 13.455 1.00 90.19 184 VAL A O 1
ATOM 1508 N N . ILE A 1 185 ? -8.761 -6.181 13.658 1.00 88.81 185 ILE A N 1
ATOM 1509 C CA . ILE A 1 185 ? -8.504 -6.397 15.089 1.00 88.81 185 ILE A CA 1
ATOM 1510 C C . ILE A 1 185 ? -9.509 -5.636 15.981 1.00 88.81 185 ILE A C 1
ATOM 1512 O O . ILE A 1 185 ? -9.855 -6.096 17.072 1.00 88.81 185 ILE A O 1
ATOM 1516 N N . ALA A 1 186 ? -9.972 -4.468 15.535 1.00 87.06 186 ALA A N 1
ATOM 1517 C CA . ALA A 1 186 ? -10.791 -3.509 16.277 1.00 87.06 186 ALA A CA 1
ATOM 1518 C C . ALA A 1 186 ? -11.885 -2.860 15.384 1.00 87.06 186 ALA A C 1
ATOM 1520 O O . ALA A 1 186 ? -11.936 -1.638 15.238 1.00 87.06 186 ALA A O 1
ATOM 1521 N N . PRO A 1 187 ? -12.822 -3.643 14.810 1.00 81.62 187 PRO A N 1
ATOM 1522 C CA . PRO A 1 187 ? -13.708 -3.235 13.699 1.00 81.62 187 PRO A CA 1
ATOM 1523 C C . PRO A 1 187 ? -14.679 -2.081 13.973 1.00 81.62 187 PRO A C 1
ATOM 1525 O O . PRO A 1 187 ? -15.334 -1.585 13.055 1.00 81.62 187 PRO A O 1
ATOM 1528 N N . ARG A 1 188 ? -14.861 -1.689 15.235 1.00 78.94 188 ARG A N 1
ATOM 1529 C CA . ARG A 1 188 ? -15.846 -0.676 15.650 1.00 78.94 188 ARG A CA 1
ATOM 1530 C C . ARG A 1 188 ? -15.227 0.471 16.443 1.00 78.94 188 ARG A C 1
ATOM 1532 O O . ARG A 1 188 ? -15.968 1.346 16.889 1.00 78.94 188 ARG A O 1
ATOM 1539 N N . GLU A 1 189 ? -13.907 0.475 16.596 1.00 81.12 189 GLU A N 1
ATOM 1540 C CA . GLU A 1 189 ? -13.183 1.552 17.264 1.00 81.12 189 GLU A CA 1
ATOM 1541 C C . GLU A 1 189 ? -12.673 2.565 16.225 1.00 81.12 189 GLU A C 1
ATOM 1543 O O . GLU A 1 189 ? -12.308 2.176 15.114 1.00 81.12 189 GLU A O 1
ATOM 1548 N N . PRO A 1 190 ? -12.664 3.871 16.532 1.00 84.88 190 PRO A N 1
ATOM 1549 C CA . PRO A 1 190 ? -11.908 4.831 15.738 1.00 84.88 190 PRO A CA 1
ATOM 1550 C C . PRO A 1 190 ? -10.407 4.600 15.961 1.00 84.88 190 PRO A C 1
ATOM 1552 O O . PRO A 1 190 ? -9.965 4.464 17.102 1.00 84.88 190 PRO A O 1
ATOM 1555 N N . MET A 1 191 ? -9.622 4.573 14.883 1.00 89.25 191 MET A N 1
ATOM 1556 C CA . MET A 1 191 ? -8.165 4.443 14.993 1.00 89.25 191 MET A CA 1
ATOM 1557 C C . MET A 1 191 ? -7.555 5.776 15.430 1.00 89.25 191 MET A C 1
ATOM 1559 O O . MET A 1 191 ? -6.669 5.814 16.285 1.00 89.25 191 MET A O 1
ATOM 1563 N N . LEU A 1 192 ? -8.060 6.879 14.867 1.00 90.31 192 LEU A N 1
ATOM 1564 C CA . LEU A 1 192 ? -7.569 8.226 15.122 1.00 90.31 192 LEU A CA 1
ATOM 1565 C C . LEU A 1 192 ? -8.502 8.957 16.091 1.00 90.31 192 LEU A C 1
ATOM 1567 O O . LEU A 1 192 ? -9.493 9.573 15.707 1.00 90.31 192 LEU A O 1
ATOM 1571 N N . THR A 1 193 ? -8.170 8.910 17.380 1.00 84.00 193 THR A N 1
ATOM 1572 C CA . THR A 1 193 ? -8.957 9.566 18.441 1.00 84.00 193 THR A CA 1
ATOM 1573 C C . THR A 1 193 ? -8.569 11.029 18.685 1.00 84.00 193 THR A C 1
ATOM 1575 O O . THR A 1 193 ? -9.225 11.712 19.464 1.00 84.00 193 THR A O 1
ATOM 1578 N N . GLY A 1 194 ? -7.488 11.515 18.066 1.00 87.00 194 GLY A N 1
ATOM 1579 C CA . GLY A 1 194 ? -7.002 12.892 18.198 1.00 87.00 194 GLY A CA 1
ATOM 1580 C C . GLY A 1 194 ? -5.834 13.210 17.259 1.00 87.00 194 GLY A C 1
ATOM 1581 O O . GLY A 1 194 ? -5.343 12.335 16.541 1.00 87.00 194 GLY A O 1
ATOM 1582 N N . SER A 1 195 ? -5.364 14.460 17.286 1.00 89.00 195 SER A N 1
ATOM 1583 C CA . SER A 1 195 ? -4.277 14.947 16.422 1.00 89.00 195 SER A CA 1
ATOM 1584 C C . SER A 1 195 ? -2.965 14.194 16.642 1.00 89.00 195 SER A C 1
ATOM 1586 O O . SER A 1 195 ? -2.333 13.785 15.676 1.00 89.00 195 SER A O 1
ATOM 1588 N N . ALA A 1 196 ? -2.598 13.908 17.895 1.00 90.81 196 ALA A N 1
ATOM 1589 C CA . ALA A 1 196 ? -1.380 13.159 18.207 1.00 90.81 196 ALA A CA 1
ATOM 1590 C C . ALA A 1 196 ? -1.365 11.758 17.564 1.00 90.81 196 ALA A C 1
ATOM 1592 O O . ALA A 1 196 ? -0.371 11.370 16.961 1.00 90.81 196 ALA A O 1
ATOM 1593 N N . SER A 1 197 ? -2.480 11.013 17.624 1.00 91.00 197 SER A N 1
ATOM 1594 C CA . SER A 1 197 ? -2.575 9.710 16.945 1.00 91.00 197 SER A CA 1
ATOM 1595 C C . SER A 1 197 ? -2.497 9.844 15.426 1.00 91.00 197 SER A C 1
ATOM 1597 O O . SER A 1 197 ? -1.879 9.001 14.791 1.00 91.00 197 SER A O 1
ATOM 1599 N N . ALA A 1 198 ? -3.081 10.900 14.850 1.00 93.19 198 ALA A N 1
ATOM 1600 C CA . ALA A 1 198 ? -3.004 11.150 13.413 1.00 93.19 198 ALA A CA 1
ATOM 1601 C C . ALA A 1 198 ? -1.560 11.423 12.969 1.00 93.19 198 ALA A C 1
ATOM 1603 O O . ALA A 1 198 ? -1.098 10.811 12.013 1.00 93.19 198 ALA A O 1
ATOM 1604 N N . VAL A 1 199 ? -0.825 12.263 13.707 1.00 94.56 199 VAL A N 1
ATOM 1605 C CA . VAL A 1 199 ? 0.589 12.560 13.429 1.00 94.56 199 VAL A CA 1
ATOM 1606 C C . VAL A 1 199 ? 1.448 11.303 13.548 1.00 94.56 199 VAL A C 1
ATOM 1608 O O . VAL A 1 199 ? 2.207 11.006 12.634 1.00 94.56 199 VAL A O 1
ATOM 1611 N N . ILE A 1 200 ? 1.301 10.526 14.625 1.00 94.06 200 ILE A N 1
ATOM 1612 C CA . ILE A 1 200 ? 2.085 9.295 14.823 1.00 94.06 200 ILE A CA 1
ATOM 1613 C C . ILE A 1 200 ? 1.818 8.285 13.704 1.00 94.06 200 ILE A C 1
ATOM 1615 O O . ILE A 1 200 ? 2.758 7.719 13.155 1.00 94.06 200 ILE A O 1
ATOM 1619 N N . VAL A 1 201 ? 0.549 8.069 13.348 1.00 95.06 201 VAL A N 1
ATOM 1620 C CA . VAL A 1 201 ? 0.169 7.145 12.268 1.00 95.06 201 VAL A CA 1
ATOM 1621 C C . VAL A 1 201 ? 0.702 7.629 10.925 1.00 95.06 201 VAL A C 1
ATOM 1623 O O . VAL A 1 201 ? 1.239 6.830 10.164 1.00 95.06 201 VAL A O 1
ATOM 1626 N N . PHE A 1 202 ? 0.613 8.932 10.654 1.00 95.94 202 PHE A N 1
ATOM 1627 C CA . PHE A 1 202 ? 1.153 9.516 9.435 1.00 95.94 202 PHE A CA 1
ATOM 1628 C C . PHE A 1 202 ? 2.671 9.352 9.344 1.00 95.94 202 PHE A C 1
ATOM 1630 O O . PHE A 1 202 ? 3.160 8.893 8.322 1.00 95.94 202 PHE A O 1
ATOM 1637 N N . LEU A 1 203 ? 3.415 9.657 10.411 1.00 95.56 203 LEU A N 1
ATOM 1638 C CA . LEU A 1 203 ? 4.873 9.505 10.433 1.00 95.56 203 LEU A CA 1
ATOM 1639 C C . LEU A 1 203 ? 5.302 8.039 10.313 1.00 95.56 203 LEU A C 1
ATOM 1641 O O . LEU A 1 203 ? 6.235 7.740 9.572 1.00 95.56 203 LEU A O 1
ATOM 1645 N N . ALA A 1 204 ? 4.600 7.123 10.985 1.00 94.50 204 ALA A N 1
ATOM 1646 C CA . ALA A 1 204 ? 4.866 5.690 10.880 1.00 94.50 204 ALA A CA 1
ATOM 1647 C C . ALA A 1 204 ? 4.619 5.144 9.465 1.00 94.50 204 ALA A C 1
ATOM 1649 O O . ALA A 1 204 ? 5.269 4.180 9.072 1.00 94.50 204 ALA A O 1
ATOM 1650 N N . ALA A 1 205 ? 3.714 5.763 8.702 1.00 94.69 205 ALA A N 1
ATOM 1651 C CA . ALA A 1 205 ? 3.490 5.435 7.299 1.00 94.69 205 ALA A CA 1
ATOM 1652 C C . ALA A 1 205 ? 4.486 6.132 6.353 1.00 94.69 205 ALA A C 1
ATOM 1654 O O . ALA A 1 205 ? 4.965 5.520 5.402 1.00 94.69 205 ALA A O 1
ATOM 1655 N N . LEU A 1 206 ? 4.794 7.405 6.611 1.00 94.75 206 LEU A N 1
ATOM 1656 C CA . LEU A 1 206 ? 5.600 8.258 5.742 1.00 94.75 206 LEU A CA 1
ATOM 1657 C C . LEU A 1 206 ? 7.085 7.891 5.775 1.00 94.75 206 LEU A C 1
ATOM 1659 O O . LEU A 1 206 ? 7.689 7.750 4.717 1.00 94.75 206 LEU A O 1
ATOM 1663 N N . LEU A 1 207 ? 7.683 7.760 6.963 1.00 93.50 207 LEU A N 1
ATOM 1664 C CA . LEU A 1 207 ? 9.140 7.644 7.093 1.00 93.50 207 LEU A CA 1
ATOM 1665 C C . LEU A 1 207 ? 9.706 6.387 6.410 1.00 93.50 207 LEU A C 1
ATOM 1667 O O . LEU A 1 207 ? 10.647 6.535 5.627 1.00 93.50 207 LEU A O 1
ATOM 1671 N N . PRO A 1 208 ? 9.141 5.176 6.612 1.00 90.19 208 PRO A N 1
ATOM 1672 C CA . PRO A 1 208 ? 9.637 3.990 5.916 1.00 90.19 208 PRO A CA 1
ATOM 1673 C C . PRO A 1 208 ? 9.450 4.096 4.402 1.00 90.19 208 PRO A C 1
ATOM 1675 O O . PRO A 1 208 ? 10.310 3.650 3.646 1.00 90.19 208 PRO A O 1
ATOM 1678 N N . LYS A 1 209 ? 8.354 4.722 3.947 1.00 89.81 209 LYS A N 1
ATOM 1679 C CA . LYS A 1 209 ? 8.073 4.860 2.517 1.00 89.81 209 LYS A CA 1
ATOM 1680 C C . LYS A 1 209 ? 8.995 5.872 1.844 1.00 89.81 209 LYS A C 1
ATOM 1682 O O . LYS A 1 209 ? 9.488 5.585 0.767 1.00 89.81 209 LYS A O 1
ATOM 1687 N N . LEU A 1 210 ? 9.295 7.001 2.487 1.00 92.25 210 LEU A N 1
ATOM 1688 C CA . LEU A 1 210 ? 10.297 7.950 1.991 1.00 92.25 210 LEU A CA 1
ATOM 1689 C C . LEU A 1 210 ? 11.667 7.291 1.840 1.00 92.25 210 LEU A C 1
ATOM 1691 O O . LEU A 1 210 ? 12.315 7.471 0.814 1.00 92.25 210 LEU A O 1
ATOM 1695 N N . ALA A 1 211 ? 12.087 6.507 2.837 1.00 89.75 211 ALA A N 1
ATOM 1696 C CA . ALA A 1 211 ? 13.324 5.745 2.737 1.00 89.75 211 ALA A CA 1
ATOM 1697 C C . ALA A 1 211 ? 13.266 4.773 1.546 1.00 89.75 211 ALA A C 1
ATOM 1699 O O . ALA A 1 211 ? 14.159 4.794 0.707 1.00 89.75 211 ALA A O 1
ATOM 1700 N N . ALA A 1 212 ? 12.197 3.980 1.422 1.00 87.56 212 ALA A N 1
ATOM 1701 C CA . ALA A 1 212 ? 12.036 3.034 0.319 1.00 87.56 212 ALA A CA 1
ATOM 1702 C C . ALA A 1 212 ? 12.077 3.715 -1.064 1.00 87.56 212 ALA A C 1
ATOM 1704 O O . ALA A 1 212 ? 12.823 3.278 -1.935 1.00 87.56 212 ALA A O 1
ATOM 1705 N N . GLU A 1 213 ? 11.335 4.808 -1.255 1.00 90.06 213 GLU A N 1
ATOM 1706 C CA . GLU A 1 213 ? 11.285 5.546 -2.526 1.00 90.06 213 GLU A CA 1
ATOM 1707 C C . GLU A 1 213 ? 12.646 6.187 -2.844 1.00 90.06 213 GLU A C 1
ATOM 1709 O O . GLU A 1 213 ? 13.078 6.170 -3.993 1.00 90.06 213 GLU A O 1
ATOM 1714 N N . TYR A 1 214 ? 13.374 6.683 -1.837 1.00 89.94 214 TYR A N 1
ATOM 1715 C CA . TYR A 1 214 ? 14.731 7.207 -2.017 1.00 89.94 214 TYR A CA 1
ATOM 1716 C C . TYR A 1 214 ? 15.706 6.132 -2.519 1.00 89.94 214 TYR A C 1
ATOM 1718 O O . TYR A 1 214 ? 16.436 6.360 -3.486 1.00 89.94 214 TYR A O 1
ATOM 1726 N N . TYR A 1 215 ? 15.693 4.943 -1.906 1.00 88.25 215 TYR A N 1
ATOM 1727 C CA . TYR A 1 215 ? 16.521 3.822 -2.355 1.00 88.25 215 TYR A CA 1
ATOM 1728 C C . TYR A 1 215 ? 16.186 3.417 -3.797 1.00 88.25 215 TYR A C 1
ATOM 1730 O O . TYR A 1 215 ? 17.088 3.287 -4.622 1.00 88.25 215 TYR A O 1
ATOM 1738 N N . LEU A 1 216 ? 14.897 3.296 -4.121 1.00 85.44 216 LEU A N 1
ATOM 1739 C CA . LEU A 1 216 ? 14.457 2.821 -5.432 1.00 85.44 216 LEU A 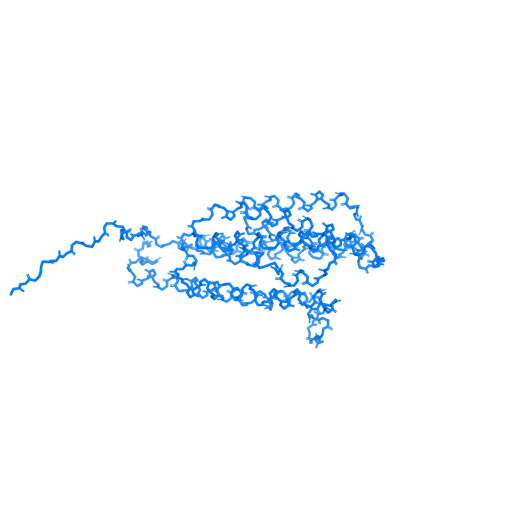CA 1
ATOM 1740 C C . LEU A 1 216 ? 14.663 3.841 -6.559 1.00 85.44 216 LEU A C 1
ATOM 1742 O O . LEU A 1 216 ? 15.034 3.448 -7.662 1.00 85.44 216 LEU A O 1
ATOM 1746 N N . HIS A 1 217 ? 14.425 5.131 -6.313 1.00 86.25 217 HIS A N 1
ATOM 1747 C CA . HIS A 1 217 ? 14.364 6.137 -7.381 1.00 86.25 217 HIS A CA 1
ATOM 1748 C C . HIS A 1 217 ? 15.569 7.074 -7.453 1.00 86.25 217 HIS A C 1
ATOM 1750 O O . HIS A 1 217 ? 15.802 7.643 -8.516 1.00 86.25 217 HIS A O 1
ATOM 1756 N N . ILE A 1 218 ? 16.330 7.240 -6.365 1.00 87.81 218 ILE A N 1
ATOM 1757 C CA . ILE A 1 218 ? 17.570 8.037 -6.374 1.00 87.81 218 ILE A CA 1
ATOM 1758 C C . ILE A 1 218 ? 18.792 7.131 -6.432 1.00 87.81 218 ILE A C 1
ATOM 1760 O O . ILE A 1 218 ? 19.718 7.398 -7.190 1.00 87.81 218 ILE A O 1
ATOM 1764 N N . LEU A 1 219 ? 18.808 6.068 -5.624 1.00 86.94 219 LEU A N 1
ATOM 1765 C CA . LEU A 1 219 ? 19.955 5.160 -5.560 1.00 86.94 219 LEU A CA 1
ATOM 1766 C C . LEU A 1 219 ? 19.855 3.983 -6.538 1.00 86.94 219 LEU A C 1
ATOM 1768 O O . LEU A 1 219 ? 20.834 3.256 -6.679 1.00 86.94 219 LEU A O 1
ATOM 1772 N N . GLU A 1 220 ? 18.692 3.783 -7.168 1.00 84.00 220 GLU A N 1
ATOM 1773 C CA . GLU A 1 220 ? 18.403 2.686 -8.108 1.00 84.00 220 GLU A CA 1
ATOM 1774 C C . GLU A 1 220 ? 18.805 1.301 -7.572 1.00 84.00 220 GLU A C 1
ATOM 1776 O O . GLU A 1 220 ? 19.209 0.409 -8.317 1.00 84.00 220 GLU A O 1
ATOM 1781 N N . ARG A 1 221 ? 18.702 1.121 -6.253 1.00 82.81 221 ARG A N 1
ATOM 1782 C CA . ARG A 1 221 ? 19.086 -0.105 -5.546 1.00 82.81 221 ARG A CA 1
ATOM 1783 C C . ARG A 1 221 ? 18.076 -0.423 -4.463 1.00 82.81 221 ARG A C 1
ATOM 1785 O O . ARG A 1 221 ? 17.374 0.460 -3.967 1.00 82.81 221 ARG A O 1
ATOM 1792 N N . ARG A 1 222 ? 18.019 -1.676 -4.035 1.00 78.31 222 ARG A N 1
ATOM 1793 C CA . ARG A 1 222 ? 17.138 -2.058 -2.933 1.00 78.31 222 ARG A CA 1
ATOM 1794 C C . ARG A 1 222 ? 17.812 -1.701 -1.603 1.00 78.31 222 ARG A C 1
ATOM 1796 O O . ARG A 1 222 ? 19.042 -1.738 -1.517 1.00 78.31 222 ARG A O 1
ATOM 1803 N N . PRO A 1 223 ? 17.042 -1.367 -0.551 1.00 71.69 223 PRO A N 1
ATOM 1804 C CA . PRO A 1 223 ? 17.601 -1.061 0.769 1.00 71.69 223 PRO A CA 1
ATOM 1805 C C . PRO A 1 223 ? 18.554 -2.136 1.302 1.00 71.69 223 PRO A C 1
ATOM 1807 O O . PRO A 1 223 ? 19.531 -1.826 1.980 1.00 71.69 223 PRO A O 1
ATOM 1810 N N . TRP A 1 224 ? 18.282 -3.391 0.955 1.00 73.44 224 TRP A N 1
ATOM 1811 C CA . TRP A 1 224 ? 19.024 -4.558 1.409 1.00 73.44 224 TRP A CA 1
ATOM 1812 C C . TRP A 1 224 ? 20.255 -4.911 0.595 1.00 73.44 224 TRP A C 1
ATOM 1814 O O . TRP A 1 224 ? 21.175 -5.496 1.145 1.00 73.44 224 TRP A O 1
ATOM 1824 N N . ASP A 1 225 ? 20.369 -4.427 -0.643 1.00 75.25 225 ASP A N 1
ATOM 1825 C CA . ASP A 1 225 ? 21.600 -4.599 -1.427 1.00 75.25 225 ASP A CA 1
ATOM 1826 C C . ASP A 1 225 ? 22.812 -3.905 -0.749 1.00 75.25 225 ASP A C 1
ATOM 1828 O O . ASP A 1 225 ? 23.953 -4.077 -1.165 1.00 75.25 225 ASP A O 1
ATOM 1832 N N . SER A 1 226 ? 22.577 -3.073 0.277 1.00 72.25 226 SER A N 1
ATOM 1833 C CA . SER A 1 226 ? 23.610 -2.338 1.022 1.00 72.25 226 SER A CA 1
ATOM 1834 C C . SER A 1 226 ? 24.070 -3.020 2.318 1.00 72.25 226 SER A C 1
ATOM 1836 O O . SER A 1 226 ? 24.996 -2.515 2.953 1.00 72.25 226 SER A O 1
ATOM 1838 N N . LEU A 1 227 ? 23.417 -4.102 2.753 1.00 74.88 227 LEU A N 1
ATOM 1839 C CA . LEU A 1 227 ? 23.635 -4.726 4.060 1.00 74.88 227 LEU A CA 1
ATOM 1840 C C . LEU A 1 227 ? 23.740 -6.242 3.906 1.00 74.88 227 LEU A C 1
ATOM 1842 O O . LEU A 1 227 ? 22.730 -6.917 3.757 1.00 74.88 227 LEU A O 1
ATOM 1846 N N . ASP A 1 228 ? 24.962 -6.762 4.001 1.00 75.62 228 ASP A N 1
ATOM 1847 C CA . ASP A 1 228 ? 25.222 -8.202 4.019 1.00 75.62 228 ASP A CA 1
ATOM 1848 C C . ASP A 1 228 ? 24.866 -8.758 5.407 1.00 75.62 228 ASP A C 1
ATOM 1850 O O . ASP A 1 228 ? 25.622 -8.635 6.379 1.00 75.62 228 ASP A O 1
ATOM 1854 N N . LEU A 1 229 ? 23.633 -9.246 5.544 1.00 78.81 229 LEU A N 1
ATOM 1855 C CA . LEU A 1 229 ? 23.125 -9.802 6.791 1.00 78.81 229 LEU A CA 1
ATOM 1856 C C . LEU A 1 229 ? 23.415 -11.308 6.834 1.00 78.81 229 LEU A C 1
ATOM 1858 O O . LEU A 1 229 ? 23.185 -11.993 5.843 1.00 78.81 229 LEU A O 1
ATOM 1862 N N . PRO A 1 230 ? 23.817 -11.876 7.989 1.00 84.25 230 PRO A N 1
ATOM 1863 C CA . PRO A 1 230 ? 24.040 -13.314 8.144 1.00 84.25 230 PRO A CA 1
ATOM 1864 C C . PRO A 1 230 ? 22.704 -14.072 8.263 1.00 84.25 230 PRO A C 1
ATOM 1866 O O . PRO A 1 230 ? 22.465 -14.810 9.221 1.00 84.25 230 PRO A O 1
ATOM 1869 N N . ILE A 1 231 ? 21.795 -13.844 7.320 1.00 81.50 231 ILE A N 1
ATOM 1870 C CA . ILE A 1 231 ? 20.504 -14.511 7.196 1.00 81.50 231 ILE A CA 1
ATOM 1871 C C . ILE A 1 231 ? 20.467 -15.238 5.850 1.00 81.50 231 ILE A C 1
ATOM 1873 O O . ILE A 1 231 ? 21.012 -14.732 4.878 1.00 81.50 231 ILE A O 1
ATOM 1877 N N . PRO A 1 232 ? 19.839 -16.422 5.764 1.00 81.31 232 PRO A N 1
ATOM 1878 C CA . PRO A 1 232 ? 19.709 -17.115 4.489 1.00 81.31 232 PRO A CA 1
ATOM 1879 C C . PRO A 1 232 ? 19.017 -16.231 3.442 1.00 81.31 232 PRO A C 1
ATOM 1881 O O . PRO A 1 232 ? 17.963 -15.673 3.753 1.00 81.31 232 PRO A O 1
ATOM 1884 N N . ASP A 1 233 ? 19.515 -16.205 2.201 1.00 74.31 233 ASP A N 1
ATOM 1885 C CA . ASP A 1 233 ? 18.954 -15.429 1.073 1.00 74.31 233 ASP A CA 1
ATOM 1886 C C . ASP A 1 233 ? 17.436 -15.615 0.923 1.00 74.31 233 ASP A C 1
ATOM 1888 O O . ASP A 1 233 ? 16.686 -14.715 0.554 1.00 74.31 233 ASP A O 1
ATOM 1892 N N . MET A 1 234 ? 16.949 -16.812 1.260 1.00 70.88 234 MET A N 1
ATOM 1893 C CA . MET A 1 234 ? 15.531 -17.158 1.181 1.00 70.88 234 MET A CA 1
ATOM 1894 C C . MET A 1 234 ? 14.637 -16.467 2.225 1.00 70.88 234 MET A C 1
ATOM 1896 O O . MET A 1 234 ? 13.417 -16.541 2.087 1.00 70.88 234 MET A O 1
ATOM 1900 N N . LEU A 1 235 ? 15.220 -15.916 3.293 1.00 74.50 235 LEU A N 1
ATOM 1901 C CA . LEU A 1 235 ? 14.540 -15.220 4.394 1.00 74.50 235 LEU A CA 1
ATOM 1902 C C . LEU A 1 235 ? 14.779 -13.708 4.363 1.00 74.50 235 LEU A C 1
ATOM 1904 O O . LEU A 1 235 ? 14.081 -12.959 5.052 1.00 74.50 235 LEU A O 1
ATOM 1908 N N . GLU A 1 236 ? 15.766 -13.260 3.592 1.00 75.12 236 GLU A N 1
ATOM 1909 C CA . GLU A 1 236 ? 16.166 -11.864 3.526 1.00 75.12 236 GLU A CA 1
ATOM 1910 C C . GLU A 1 236 ? 15.019 -10.941 3.064 1.00 75.12 236 GLU A C 1
ATOM 1912 O O . GLU A 1 236 ? 14.700 -10.001 3.800 1.00 75.12 236 GLU A O 1
ATOM 1917 N N . PRO A 1 237 ? 14.289 -11.206 1.959 1.00 74.69 237 PRO A N 1
ATOM 1918 C CA . PRO A 1 237 ? 13.180 -10.344 1.545 1.00 74.69 237 PRO A CA 1
ATOM 1919 C C . PRO A 1 237 ? 12.083 -10.207 2.612 1.00 74.69 237 PRO A C 1
ATOM 1921 O O . PRO A 1 237 ? 11.552 -9.116 2.831 1.00 74.69 237 PRO A O 1
ATOM 1924 N N . GLN A 1 238 ? 11.754 -11.297 3.314 1.00 78.50 238 GLN A N 1
ATOM 1925 C CA . GLN A 1 238 ? 10.734 -11.292 4.366 1.00 78.50 238 GLN A CA 1
ATOM 1926 C C . GLN A 1 238 ? 11.208 -10.530 5.605 1.00 78.50 238 GLN A C 1
ATOM 1928 O O . GLN A 1 238 ? 10.404 -9.858 6.253 1.00 78.50 238 GLN A O 1
ATOM 1933 N N . PHE A 1 239 ? 12.502 -10.597 5.926 1.00 82.19 239 PHE A N 1
ATOM 1934 C CA . PHE A 1 239 ? 13.095 -9.805 6.997 1.00 82.19 239 PHE A CA 1
ATOM 1935 C C . PHE A 1 239 ? 12.978 -8.305 6.708 1.00 82.19 239 PHE A C 1
ATOM 1937 O O . PHE A 1 239 ? 12.515 -7.546 7.562 1.00 82.19 239 PHE A O 1
ATOM 1944 N N . TRP A 1 240 ? 13.316 -7.878 5.492 1.00 78.38 240 TRP A N 1
ATOM 1945 C CA . TRP A 1 240 ? 13.214 -6.474 5.094 1.00 78.38 240 TRP A CA 1
ATOM 1946 C C . TRP A 1 240 ? 11.778 -5.977 5.051 1.00 78.38 240 TRP A C 1
ATOM 1948 O O . TRP A 1 240 ? 11.493 -4.886 5.549 1.00 78.38 240 TRP A O 1
ATOM 1958 N N . LEU A 1 241 ? 10.857 -6.801 4.552 1.00 79.75 241 LEU A N 1
ATOM 1959 C CA . LEU A 1 241 ? 9.429 -6.522 4.631 1.00 79.75 241 LEU A CA 1
ATOM 1960 C C . LEU A 1 241 ? 8.996 -6.314 6.090 1.00 79.75 241 LEU A C 1
ATOM 1962 O O . LEU A 1 241 ? 8.368 -5.306 6.418 1.00 79.75 241 LEU A O 1
ATOM 1966 N N . ALA A 1 242 ? 9.375 -7.231 6.984 1.00 83.38 242 ALA A N 1
ATOM 1967 C CA . ALA A 1 242 ? 9.055 -7.123 8.400 1.00 83.38 242 ALA A CA 1
ATOM 1968 C C . ALA A 1 242 ? 9.630 -5.838 9.007 1.00 83.38 242 ALA A C 1
ATOM 1970 O O . ALA A 1 242 ? 8.911 -5.143 9.717 1.00 83.38 242 ALA A O 1
ATOM 1971 N N . LEU A 1 243 ? 10.879 -5.484 8.695 1.00 84.31 243 LEU A N 1
ATOM 1972 C CA . LEU A 1 243 ? 11.535 -4.281 9.202 1.00 84.31 243 LEU A CA 1
ATOM 1973 C C . LEU A 1 243 ? 10.843 -2.994 8.729 1.00 84.31 243 LEU A C 1
ATOM 1975 O O . LEU A 1 243 ? 10.573 -2.112 9.545 1.00 84.31 243 LEU A O 1
ATOM 1979 N N . VAL A 1 244 ? 10.512 -2.898 7.437 1.00 82.81 244 VAL A N 1
ATOM 1980 C CA . VAL A 1 244 ? 9.834 -1.730 6.845 1.00 82.81 244 VAL A CA 1
ATOM 1981 C C . VAL A 1 244 ? 8.442 -1.531 7.450 1.00 82.81 244 VAL A C 1
ATOM 1983 O O . VAL A 1 244 ? 8.051 -0.401 7.747 1.00 82.81 244 VAL A O 1
ATOM 1986 N N . TYR A 1 245 ? 7.705 -2.619 7.688 1.00 87.38 245 TYR A N 1
ATOM 1987 C CA . TYR A 1 245 ? 6.349 -2.568 8.240 1.00 87.38 245 TYR A CA 1
ATOM 1988 C C . TYR A 1 245 ? 6.290 -2.638 9.776 1.00 87.38 245 TYR A C 1
ATOM 1990 O O . TYR A 1 245 ? 5.221 -2.416 10.357 1.00 87.38 245 TYR A O 1
ATOM 1998 N N . LEU A 1 246 ? 7.410 -2.882 10.466 1.00 89.00 246 LEU A N 1
ATOM 1999 C CA . LEU A 1 246 ? 7.462 -2.978 11.927 1.00 89.00 246 LEU A CA 1
ATOM 2000 C C . LEU A 1 246 ? 6.959 -1.703 12.627 1.00 89.00 246 LEU A C 1
ATOM 2002 O O . LEU A 1 246 ? 6.123 -1.837 13.525 1.00 89.00 246 LEU A O 1
ATOM 2006 N N . PRO A 1 247 ? 7.365 -0.473 12.239 1.00 90.50 247 PRO A N 1
ATOM 2007 C CA . PRO A 1 247 ? 6.853 0.744 12.870 1.00 90.50 247 PRO A CA 1
ATOM 2008 C C . PRO A 1 247 ? 5.327 0.854 12.766 1.00 90.50 247 PRO A C 1
ATOM 2010 O O . PRO A 1 247 ? 4.648 1.146 13.754 1.00 90.50 247 PRO A O 1
ATOM 2013 N N . ALA A 1 248 ? 4.778 0.549 11.588 1.00 91.50 248 ALA A N 1
ATOM 2014 C CA . ALA A 1 248 ? 3.344 0.533 11.337 1.00 91.50 248 ALA A CA 1
ATOM 2015 C C . ALA A 1 248 ? 2.626 -0.505 12.220 1.00 91.50 248 ALA A C 1
ATOM 2017 O O . ALA A 1 248 ? 1.634 -0.178 12.881 1.00 91.50 248 ALA A O 1
ATOM 2018 N N . ALA A 1 249 ? 3.158 -1.728 12.304 1.00 90.75 249 ALA A N 1
ATOM 2019 C CA . ALA A 1 249 ? 2.616 -2.798 13.138 1.00 90.75 249 ALA A CA 1
ATOM 2020 C C . ALA A 1 249 ? 2.643 -2.446 14.636 1.00 90.75 249 ALA A C 1
ATOM 2022 O O . ALA A 1 249 ? 1.647 -2.642 15.340 1.00 90.75 249 ALA A O 1
ATOM 2023 N N . VAL A 1 250 ? 3.747 -1.867 15.123 1.00 92.44 250 VAL A N 1
ATOM 2024 C CA . VAL A 1 250 ? 3.888 -1.401 16.512 1.00 92.44 250 VAL A CA 1
ATOM 2025 C C . VAL A 1 250 ? 2.856 -0.320 16.820 1.00 92.44 250 VAL A C 1
ATOM 2027 O O . VAL A 1 250 ? 2.142 -0.430 17.819 1.00 92.44 250 VAL A O 1
ATOM 2030 N N . VAL A 1 251 ? 2.713 0.690 15.956 1.00 93.19 251 VAL A N 1
ATOM 2031 C CA . VAL A 1 251 ? 1.728 1.764 16.147 1.00 93.19 251 VAL A CA 1
ATOM 2032 C C . VAL A 1 251 ? 0.303 1.213 16.178 1.00 93.19 251 VAL A C 1
ATOM 2034 O O . VAL A 1 251 ? -0.451 1.538 17.099 1.00 93.19 251 VAL A O 1
ATOM 2037 N N . VAL A 1 252 ? -0.065 0.330 15.245 1.00 92.44 252 VAL A N 1
ATOM 2038 C CA . VAL A 1 252 ? -1.382 -0.328 15.255 1.00 92.44 252 VAL A CA 1
ATOM 2039 C C . VAL A 1 252 ? -1.591 -1.102 16.561 1.00 92.44 252 VAL A C 1
ATOM 2041 O O . VAL A 1 252 ? -2.628 -0.947 17.210 1.00 92.44 252 VAL A O 1
ATOM 2044 N N . GLY A 1 253 ? -0.595 -1.873 17.006 1.00 91.44 253 GLY A N 1
ATOM 2045 C CA . GLY A 1 253 ? -0.648 -2.623 18.262 1.00 91.44 253 GLY A CA 1
ATOM 2046 C C . GLY A 1 253 ? -0.832 -1.733 19.497 1.00 91.44 253 GLY A C 1
ATOM 2047 O O . GLY A 1 253 ? -1.652 -2.039 20.369 1.00 91.44 253 GLY A O 1
ATOM 2048 N N . LEU A 1 254 ? -0.122 -0.604 19.569 1.00 92.06 254 LEU A N 1
ATOM 2049 C CA . LEU A 1 254 ? -0.253 0.376 20.652 1.00 92.06 254 LEU A CA 1
ATOM 2050 C C . LEU A 1 254 ? -1.637 1.035 20.664 1.00 92.06 254 LEU A C 1
ATOM 2052 O O . LEU A 1 254 ? -2.244 1.162 21.731 1.00 92.06 254 LEU A O 1
ATOM 2056 N N . LEU A 1 255 ? -2.173 1.401 19.496 1.00 90.50 255 LEU A N 1
ATOM 2057 C CA . LEU A 1 255 ? -3.510 1.990 19.376 1.00 90.50 255 LEU A CA 1
ATOM 2058 C C . LEU A 1 255 ? -4.608 0.994 19.771 1.00 90.50 255 LEU A C 1
ATOM 2060 O O . LEU A 1 255 ? -5.519 1.348 20.523 1.00 90.50 255 LEU A O 1
ATOM 2064 N N . VAL A 1 256 ? -4.478 -0.272 19.364 1.00 88.38 256 VAL A N 1
ATOM 2065 C CA . VAL A 1 256 ? -5.362 -1.365 19.800 1.00 88.38 256 VAL A CA 1
ATOM 2066 C C . VAL A 1 256 ? -5.316 -1.528 21.323 1.00 88.38 256 VAL A C 1
ATOM 2068 O O . VAL A 1 256 ? -6.365 -1.585 21.970 1.00 88.38 256 VAL A O 1
ATOM 2071 N N . ARG A 1 257 ? -4.117 -1.566 21.925 1.00 87.88 257 ARG A N 1
ATOM 2072 C CA . ARG A 1 257 ? -3.945 -1.681 23.386 1.00 87.88 257 ARG A CA 1
ATOM 2073 C C . ARG A 1 257 ? -4.563 -0.498 24.130 1.00 87.88 257 ARG A C 1
ATOM 2075 O O . ARG A 1 257 ? -5.264 -0.708 25.120 1.00 87.88 257 ARG A O 1
ATOM 2082 N N . ARG A 1 258 ? -4.348 0.728 23.648 1.00 87.12 258 ARG A N 1
ATOM 2083 C CA . ARG A 1 258 ? -4.949 1.943 24.213 1.00 87.12 258 ARG A CA 1
ATOM 2084 C C . ARG A 1 258 ? -6.476 1.882 24.168 1.00 87.12 258 ARG A C 1
ATOM 2086 O O . ARG A 1 258 ? -7.116 2.134 25.186 1.00 87.12 258 ARG A O 1
ATOM 2093 N N . GLY A 1 259 ? -7.052 1.496 23.028 1.00 82.19 259 GLY A N 1
ATOM 2094 C CA . GLY A 1 259 ? -8.501 1.336 22.878 1.00 82.19 259 GLY A CA 1
ATOM 2095 C C . GLY A 1 259 ? -9.090 0.322 23.866 1.00 82.19 259 GLY A C 1
ATOM 2096 O O . GLY A 1 259 ? -10.137 0.576 24.462 1.00 82.19 259 GLY A O 1
ATOM 2097 N N . ARG A 1 260 ? -8.386 -0.794 24.119 1.00 80.81 260 ARG A N 1
ATOM 2098 C CA . ARG A 1 260 ? -8.789 -1.786 25.134 1.00 80.81 260 ARG A CA 1
ATOM 2099 C C . ARG A 1 260 ? -8.777 -1.229 26.553 1.00 80.81 260 ARG A C 1
ATOM 2101 O O . ARG A 1 260 ? -9.735 -1.460 27.282 1.00 80.81 260 ARG A O 1
ATOM 2108 N N . ARG A 1 261 ? -7.728 -0.500 26.947 1.00 82.50 261 ARG A N 1
ATOM 2109 C CA . ARG A 1 261 ? -7.629 0.087 28.298 1.00 82.50 261 ARG A CA 1
ATOM 2110 C C . ARG A 1 261 ? -8.765 1.068 28.572 1.00 82.50 261 ARG A C 1
ATOM 2112 O O . ARG A 1 261 ? -9.475 0.921 29.560 1.00 82.50 261 ARG A O 1
ATOM 2119 N N . LEU A 1 262 ? -9.018 1.976 27.629 1.00 78.12 262 LEU A N 1
ATOM 2120 C CA . LEU A 1 262 ? -10.105 2.950 27.746 1.00 78.12 262 LEU A CA 1
ATOM 2121 C C . LEU A 1 262 ? -11.482 2.277 27.823 1.00 78.12 262 LEU A C 1
ATOM 2123 O O . LEU A 1 262 ? -12.366 2.770 28.518 1.00 78.12 262 LEU A O 1
ATOM 2127 N N . ALA A 1 263 ? -11.683 1.153 27.131 1.00 72.12 263 ALA A N 1
ATOM 2128 C CA . ALA A 1 263 ? -12.916 0.382 27.248 1.00 72.12 263 ALA A CA 1
ATOM 2129 C C . ALA A 1 263 ? -13.142 -0.145 28.677 1.00 72.12 263 ALA A C 1
ATOM 2131 O O . ALA A 1 263 ? -14.237 0.034 29.2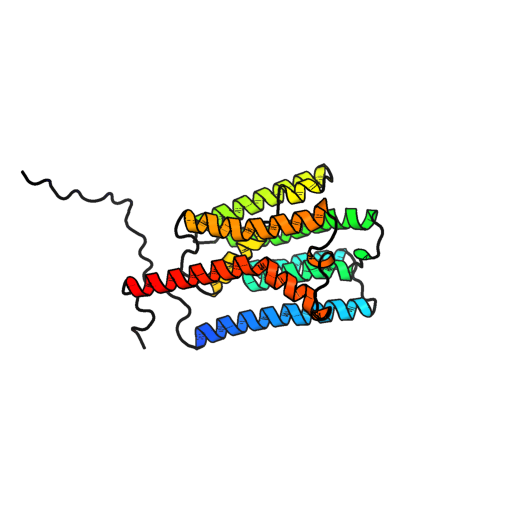11 1.00 72.12 263 ALA A O 1
ATOM 2132 N N . VAL A 1 264 ? -12.110 -0.731 29.293 1.00 74.81 264 VAL A N 1
ATOM 2133 C CA . VAL A 1 264 ? -12.161 -1.246 30.672 1.00 74.81 264 VAL A CA 1
ATOM 2134 C C . VAL A 1 264 ? -12.455 -0.117 31.666 1.00 74.81 264 VAL A C 1
ATOM 2136 O O . VAL A 1 264 ? -13.398 -0.220 32.444 1.00 74.81 264 VAL A O 1
ATOM 2139 N N . GLU A 1 265 ? -11.716 0.993 31.585 1.00 75.00 265 GLU A N 1
ATOM 2140 C CA . GLU A 1 265 ? -11.840 2.139 32.504 1.00 75.00 265 GLU A CA 1
ATOM 2141 C C . GLU A 1 265 ? -13.233 2.789 32.486 1.00 75.00 265 GLU A C 1
ATOM 2143 O O . GLU A 1 265 ? -13.715 3.270 33.507 1.00 75.00 265 GLU A O 1
ATOM 2148 N N . HIS A 1 266 ? -13.924 2.776 31.343 1.00 73.94 266 HIS A N 1
ATOM 2149 C CA . HIS A 1 266 ? -15.266 3.356 31.210 1.00 73.94 266 HIS A CA 1
ATOM 2150 C C . HIS A 1 266 ? -16.396 2.387 31.597 1.00 73.94 266 HIS A C 1
ATOM 2152 O O . HIS A 1 266 ? -17.542 2.590 31.182 1.00 73.94 266 HIS A O 1
ATOM 2158 N N . GLY A 1 267 ? -16.090 1.307 32.325 1.00 61.00 267 GLY A N 1
ATOM 2159 C CA . GLY A 1 267 ? -17.069 0.290 32.713 1.00 61.00 267 GLY A CA 1
ATOM 2160 C C . GLY A 1 267 ? -17.677 -0.450 31.517 1.00 61.00 267 GLY A C 1
ATOM 2161 O O . GLY A 1 267 ? -18.722 -1.088 31.640 1.00 61.00 267 GLY A O 1
ATOM 2162 N N . ARG A 1 268 ? -17.048 -0.377 30.334 1.00 62.00 268 ARG A N 1
ATOM 2163 C CA . ARG A 1 268 ? -17.365 -1.268 29.210 1.00 62.00 268 ARG A CA 1
ATOM 2164 C C . ARG A 1 268 ? -16.516 -2.512 29.391 1.00 62.00 268 ARG A C 1
ATOM 2166 O O . ARG A 1 268 ? -15.601 -2.761 28.608 1.00 62.00 268 ARG A O 1
ATOM 2173 N N . ASP A 1 269 ? -16.795 -3.234 30.469 1.00 51.00 269 ASP A N 1
ATOM 2174 C CA . ASP A 1 269 ? -16.045 -4.422 30.831 1.00 51.00 269 ASP A CA 1
ATOM 2175 C C . ASP A 1 269 ? -16.026 -5.393 29.630 1.00 51.00 269 ASP A C 1
ATOM 2177 O O . ASP A 1 269 ? -17.091 -5.805 29.143 1.00 51.00 269 ASP A O 1
ATOM 2181 N N . PRO A 1 270 ? -14.841 -5.716 29.079 1.00 52.75 270 PRO A N 1
ATOM 2182 C CA . PRO A 1 270 ? -14.714 -6.701 28.018 1.00 52.75 270 PRO A CA 1
ATOM 2183 C C . PRO A 1 270 ? -15.106 -8.118 28.473 1.00 52.75 270 PRO A C 1
ATOM 2185 O O . PRO A 1 270 ? -15.306 -8.964 27.600 1.00 52.75 270 PRO A O 1
ATOM 2188 N N . GLY A 1 271 ? -15.216 -8.368 29.788 1.00 48.53 271 GLY A N 1
ATOM 2189 C CA . GLY A 1 271 ? -15.471 -9.675 30.400 1.00 48.53 271 GLY A CA 1
ATOM 2190 C C . GLY A 1 271 ? -16.796 -9.846 31.163 1.00 48.53 271 GLY A C 1
ATOM 2191 O O . GLY A 1 271 ? -17.115 -10.974 31.515 1.00 48.53 271 GLY A O 1
ATOM 2192 N N . ALA A 1 272 ? -17.610 -8.804 31.381 1.00 45.22 272 ALA A N 1
ATOM 2193 C CA . ALA A 1 272 ? -18.772 -8.881 32.294 1.00 45.22 272 ALA A CA 1
ATOM 2194 C C . ALA A 1 272 ? -20.013 -9.651 31.785 1.00 45.22 272 ALA A C 1
ATOM 2196 O O . ALA A 1 272 ? -21.078 -9.565 32.390 1.00 45.22 272 ALA A O 1
ATOM 2197 N N . THR A 1 273 ? -19.926 -10.387 30.680 1.00 42.94 273 THR A N 1
ATOM 2198 C CA . THR A 1 273 ? -21.005 -11.294 30.252 1.00 42.94 273 THR A CA 1
ATOM 2199 C C . THR A 1 273 ? -20.384 -12.547 29.651 1.00 42.94 273 THR A C 1
ATOM 2201 O O . THR A 1 273 ? -20.275 -12.654 28.423 1.00 42.94 273 THR A O 1
ATOM 2204 N N . ALA A 1 274 ? -19.897 -13.421 30.529 1.00 38.31 274 ALA A N 1
ATOM 2205 C CA . ALA A 1 274 ? -19.869 -14.857 30.278 1.00 38.31 274 ALA A CA 1
ATOM 2206 C C . ALA A 1 274 ? -21.246 -15.431 30.631 1.00 38.31 274 ALA A C 1
ATOM 2208 O O . ALA A 1 274 ? -21.828 -14.941 31.626 1.00 38.31 274 ALA A O 1
#

Foldseek 3Di:
DDDDDDDDDPVPPPPDPPFQDFQADPVLVVVLVVVVVVLVCCLLVVVVVLVVCLVVVAADDPVVLLVCLLVLLQCCLVQVQSSLSSNVSSLVSNCSRHVLVVDDPVSVLVVVLVSLVSVLSSLVSLLVVLVPDPQPLLSVVLNVLSVLQVVLSVVCNVPVQLVSCLVNFNLNSLSSNLVSSLCSRRVPDHLDPDDVSSVQLSCLSNVLRSVQSCCCRVVVHGPCVVDDDPDPPSCVVVVVVCVSCVSSVVSSVVSSVVSVVVCVVVVSNSPPPD

Radius of gyration: 21.88 Å; chains: 1; bounding box: 52×58×67 Å

Sequence (274 aa):
MAMPRGTLPRRYRAWRPKRSQFPRGFRAWALVATRFTLVIMLLIVGDRIAAGLTSQGWRMDQGAVVVVRVLTALPTLRFPLEGFLLALEVDKWDWYWLDAGSRSKEYQAIYQQWDKVLDLFALGVAAFVALRWRDRTMRTMALATFLLRAGGVGAFLLTEERWLLVAFPNVFETLFLMYVVFQVIAPREPMLTGSASAVIVFLAALLPKLAAEYYLHILERRPWDSLDLPIPDMLEPQFWLALVYLPAAVVVGLLVRRGRRLAVEHGRDPGATA

pLDDT: mean 85.32, std 15.0, range [36.31, 98.62]

Secondary structure (DSSP, 8-state):
-PPP-PPPPGGG-----S------HHHHHHHHHHHHHHHHHHHHHHHHHHHHHHHTT----HHHHHHHHHHHHGGGGTSHHHHHHHHHHHHHHHHHHTTGGGS-HHHHHHHHHHHHHHHHHHHHHHHHHHTT-S-HHHHHHHHHHHHHHHHHHHHHHHH--THHHHHS--HHHHHHHHHHHHHHHSTTS-S--SHHHHHHHHHHHHHHHHHHHHHHHTS-S-GGGG---SS-TTTHHHHHHHHHHHHHHHHHHHHHHHHHHHHHHTT--SSS--

=== Feature glossary ===
Each block in this record encodes a different view of the same protein. In brief:

Predicted aligned error. PAE(i, j) answers: if I align the predicted and true structures on residue i, how far off (in Å) do I expect residue j to be? A block-diagonal PAE matrix with low values on the blocks and high values off-diagonal is the signature of a multi-domain protein with confidently predicted domains but uncertain inter-domain orientation.

Contact-map, Ramachandran, and PAE plots. Plot images: a contact map (which residues are close in 3D, as an N×N binary image), a Ramachandran scatter (backbone torsion angles, revealing secondary-structure composition at a glance), and — for AlphaFold structures — a PAE heatmap (pairwise prediction confidence).

Backbone torsions (φ/ψ). φ (phi) and ψ (psi) are the two rotatable backbone dihedrals per residue: φ is the C(i-1)–N–Cα–C torsion, ψ is the N–Cα–C–N(i+1) torsion, both in degrees on (−180°, 180°]. α-helical residues cluster near (−60°, −45°); β-strand residues near (−120°, +130°). A Ramachandran plot is simply a scatter of (φ, ψ) for every residue.

Foldseek 3Di. A 3Di character summarizes, for each residue, the relative orientation of the Cα frame of its nearest spatial neighbor. Because it encodes fold topology rather than chemistry, 3Di alignments detect remote structural similarity that sequence alignment misses.

Radius of gyration, Cα contacts, bounding box. Three whole-structure scalars: the radius of gyration (RMS distance of Cα from centroid, in Å), the count of Cα–Cα contacts (pairs closer than 8 Å and separated by more than four residues in sequence — i.e. tertiary, not local, contacts), and the bounding-box dimensions. Together they distinguish compact globular folds from extended fibres or disordered chains.

Sequence. Sequence gives the chain of amino acids in standard one-letter code (A=alanine, C=cysteine, …, Y=tyrosine), read N→C. It is the only feature that is directly encoded by the gene; all structural features are derived from the folded form of this sequence.

mmCIF coordinates. Atomic coordinates in PDBx/mmCIF format — the same representation the Protein Data Bank distributes. Each line of the _atom_site loop places one backbone atom in Cartesian space (units: ångströms, origin: arbitrary).

Secondary structure (3-state, P-SEA). Three-state secondary structure (P-SEA) collapses the eight DSSP classes into helix (a), strand (b), and coil (c). P-SEA assigns these from Cα geometry alone — distances and angles — without requiring backbone oxygens, so it works on any Cα trace.

InterPro / GO / CATH / organism. Functional annotations link the protein to curated databases. InterPro entries identify conserved domains and families by matching the sequence against member-database signatures (Pfam, PROSITE, CDD, …). Gene Ontology (GO) terms describe molecular function, biological process, and cellular component in a controlled vocabulary. CATH places the structure in a hierarchical fold classification (Class/Architecture/Topology/Homologous-superfamily). The organism is the source species.

B-factor. B-factor (Debye–Waller factor) reflects atomic displacement in the crystal lattice. It is an experimental observable (units Å²), not a prediction; low values mean the atom is pinned down, high values mean it moves or is heterogeneous across the crystal.

Rendered structure images. Structure images are PyMOL renders from six orthogonal camera directions. Cartoon representation draws helices as coils and strands as arrows; sticks shows the backbone as bonds; surface shows the solvent-excluded envelope. Rainbow coloring maps sequence position to hue (blue→red, N→C); chain coloring assigns a distinct color per polypeptide.

Solvent-accessible surface area. Solvent-accessible surface area (SASA) is the area in Å² traced out by the centre of a 1.4 Å probe sphere (a water molecule) rolled over the protein's van der Waals surface (Shrake–Rupley / Lee–Richards construction). Buried residues have near-zero SASA; fully exposed residues can exceed 200 Å². The total SASA scales roughly with the number of surface residues.

Secondary structure (8-state, DSSP). The SS8 string is DSSP's per-residue secondary-structure call. α-helix (H) means an i→i+4 H-bond ladder; β-strand (E) means the residue participates in a β-sheet; 3₁₀ (G) and π (I) are tighter and wider helices; T/S are turns/bends; '-' is loop.

pLDDT. For AlphaFold models, the B-factor field carries pLDDT — the model's own estimate of local accuracy on a 0–100 scale. Regions with pLDDT<50 should be treated as essentially unmodeled; they often correspond to intrinsically disordered segments.

Nearest PDB structures. Nearest PDB neighbors are the top structural matches found by Foldseek when searching this structure against the entire Protein Data Bank. Each hit reports a TM-score (0 to 1; >0.5 almost always implies the same fold) and an E-value. These are *structural* homologs — they may share no detectable sequence similarity.